Protein AF-A0A7R8ZEN9-F1 (afdb_monomer_lite)

Radius of gyration: 26.83 Å; chains: 1; bounding box: 65×34×80 Å

Organism: Timema douglasi (NCBI:txid61478)

Structure (mmCIF, N/CA/C/O backbone):
data_AF-A0A7R8ZEN9-F1
#
_entry.id   AF-A0A7R8ZEN9-F1
#
loop_
_atom_site.group_PDB
_atom_site.id
_atom_site.type_symbol
_atom_site.label_atom_id
_atom_site.label_alt_id
_atom_site.label_comp_id
_atom_site.label_asym_id
_atom_site.label_entity_id
_atom_site.label_seq_id
_atom_site.pdbx_PDB_ins_code
_atom_site.Cartn_x
_atom_site.Cartn_y
_atom_site.Cartn_z
_atom_site.occupancy
_atom_site.B_iso_or_equiv
_atom_site.auth_seq_id
_atom_site.auth_comp_id
_atom_site.auth_asym_id
_atom_site.auth_atom_id
_atom_site.pdbx_PDB_model_num
ATOM 1 N N . MET A 1 1 ? -8.841 7.189 9.726 1.00 50.44 1 MET A N 1
ATOM 2 C CA . MET A 1 1 ? -8.579 5.752 9.489 1.00 50.44 1 MET A CA 1
ATOM 3 C C . MET A 1 1 ? -9.924 5.051 9.417 1.00 50.44 1 MET A C 1
ATOM 5 O O . MET A 1 1 ? -10.775 5.335 10.247 1.00 50.44 1 MET A O 1
ATOM 9 N N . SER A 1 2 ? -10.159 4.289 8.348 1.00 75.94 2 SER A N 1
ATOM 10 C CA . SER A 1 2 ? -11.482 3.810 7.934 1.00 75.94 2 SER A CA 1
ATOM 11 C C . SER A 1 2 ? -12.007 2.721 8.873 1.00 75.94 2 SER A C 1
ATOM 13 O O . SER A 1 2 ? -11.285 1.788 9.217 1.00 75.94 2 SER A O 1
ATOM 15 N N . GLY A 1 3 ? -13.278 2.803 9.272 1.00 86.00 3 GLY A N 1
ATOM 16 C CA . GLY A 1 3 ? -13.919 1.816 10.151 1.00 86.00 3 GLY A CA 1
ATOM 17 C C . GLY A 1 3 ? -13.793 0.354 9.690 1.00 86.00 3 GLY A C 1
ATOM 18 O O . GLY A 1 3 ? -13.729 -0.563 10.512 1.00 86.00 3 GLY A O 1
ATOM 19 N N . ALA A 1 4 ? -13.655 0.140 8.378 1.00 89.50 4 ALA A N 1
ATOM 20 C CA . ALA A 1 4 ? -13.372 -1.164 7.786 1.00 89.50 4 ALA A CA 1
ATOM 21 C C . ALA A 1 4 ? -12.082 -1.795 8.337 1.00 89.50 4 ALA A C 1
ATOM 23 O O . ALA A 1 4 ? -12.088 -2.967 8.702 1.00 89.50 4 ALA A O 1
ATOM 24 N N . ALA A 1 5 ? -10.998 -1.021 8.465 1.00 89.38 5 ALA A N 1
ATOM 25 C CA . ALA A 1 5 ? -9.726 -1.533 8.968 1.00 89.38 5 ALA A CA 1
ATOM 26 C C . ALA A 1 5 ? -9.845 -2.013 10.422 1.00 89.38 5 ALA A C 1
ATOM 28 O O . ALA A 1 5 ? -9.393 -3.108 10.742 1.00 89.38 5 ALA A O 1
ATOM 29 N N . CYS A 1 6 ? -10.512 -1.242 11.287 1.00 91.56 6 CYS A N 1
ATOM 30 C CA . CYS A 1 6 ? -10.749 -1.650 12.674 1.00 91.56 6 CYS A CA 1
ATOM 31 C C . CYS A 1 6 ? -11.556 -2.951 12.746 1.00 91.56 6 CYS A C 1
ATOM 33 O O . CYS A 1 6 ? -11.187 -3.873 13.475 1.00 91.56 6 CYS A O 1
ATOM 35 N N . THR A 1 7 ? -12.625 -3.040 11.954 1.00 94.19 7 THR A N 1
ATOM 36 C CA . THR A 1 7 ? -13.531 -4.195 11.932 1.00 94.19 7 THR A CA 1
ATOM 37 C C . THR A 1 7 ? -12.811 -5.457 11.451 1.00 94.19 7 THR A C 1
ATOM 39 O O . THR A 1 7 ? -12.934 -6.517 12.060 1.00 94.19 7 THR A O 1
ATOM 42 N N . ILE A 1 8 ? -12.000 -5.346 10.395 1.00 92.69 8 ILE A N 1
ATOM 43 C CA . ILE A 1 8 ? -11.215 -6.466 9.862 1.00 92.69 8 ILE A CA 1
ATOM 44 C C . ILE A 1 8 ? -10.138 -6.897 10.860 1.00 92.69 8 ILE A C 1
ATOM 46 O O . ILE A 1 8 ? -10.054 -8.078 11.183 1.00 92.69 8 ILE A O 1
ATOM 50 N N . VAL A 1 9 ? -9.341 -5.957 11.383 1.00 91.69 9 VAL A N 1
ATOM 51 C CA . VAL A 1 9 ? -8.240 -6.274 12.308 1.00 91.69 9 VAL A CA 1
ATOM 52 C C . VAL A 1 9 ? -8.772 -6.918 13.584 1.00 91.69 9 VAL A C 1
ATOM 54 O O . VAL A 1 9 ? -8.293 -7.978 13.966 1.00 91.69 9 VAL A O 1
ATOM 57 N N . SER A 1 10 ? -9.803 -6.344 14.210 1.00 93.75 10 SER A N 1
ATOM 58 C CA . SER A 1 10 ? -10.398 -6.938 15.416 1.00 93.75 10 SER A CA 1
ATOM 59 C C . SER A 1 10 ? -11.085 -8.280 15.135 1.00 93.75 10 SER A C 1
ATOM 61 O O . SER A 1 10 ? -11.012 -9.189 15.960 1.00 93.75 10 SER A O 1
ATOM 63 N N . GLY A 1 11 ? -11.681 -8.456 13.953 1.00 94.56 11 GLY A N 1
ATOM 64 C CA . GLY A 1 11 ? -12.214 -9.740 13.503 1.00 94.56 11 GLY A CA 1
ATOM 65 C C . GLY A 1 11 ? -11.149 -10.824 13.326 1.00 94.56 11 GLY A C 1
ATOM 66 O O . GLY A 1 11 ? -11.370 -11.972 13.716 1.00 94.56 11 GLY A O 1
ATOM 67 N N . ILE A 1 12 ? -9.989 -10.470 12.769 1.00 93.38 12 ILE A N 1
ATOM 68 C CA . ILE A 1 12 ? -8.837 -11.370 12.630 1.00 93.38 12 ILE A CA 1
ATOM 69 C C . ILE A 1 12 ? -8.254 -11.703 14.005 1.00 93.38 12 ILE A C 1
ATOM 71 O O . ILE A 1 12 ? -8.075 -12.883 14.303 1.00 93.38 12 ILE A O 1
ATOM 75 N N . SER A 1 13 ? -8.032 -10.701 14.866 1.00 93.56 13 SER A N 1
ATOM 76 C CA . SER A 1 13 ? -7.556 -10.907 16.241 1.00 93.56 13 SER A CA 1
ATOM 77 C C . SER A 1 13 ? -8.449 -11.881 17.010 1.00 93.56 13 SER A C 1
ATOM 79 O O . SER A 1 13 ? -7.951 -12.785 17.673 1.00 93.56 13 SER A O 1
ATOM 81 N N . GLY A 1 14 ? -9.774 -11.738 16.888 1.00 93.19 14 GLY A N 1
ATOM 82 C CA . GLY A 1 14 ? -10.731 -12.628 17.546 1.00 93.19 14 GLY A CA 1
ATOM 83 C C . GLY A 1 14 ? -10.658 -14.067 17.036 1.00 93.19 14 GLY A C 1
ATOM 84 O O . GLY A 1 14 ? -10.653 -15.002 17.832 1.00 93.19 14 GLY A O 1
ATOM 85 N N . GLN A 1 15 ? -10.549 -14.261 15.721 1.00 93.50 15 GLN A N 1
ATOM 86 C CA . GLN A 1 15 ? -10.413 -15.601 15.143 1.00 93.50 15 GLN A CA 1
ATOM 87 C C . GLN A 1 15 ? -9.088 -16.268 15.526 1.00 93.50 15 GLN A C 1
ATOM 89 O O . GLN A 1 15 ? -9.075 -17.454 15.850 1.00 93.50 15 GLN A O 1
ATOM 94 N N . LEU A 1 16 ? -7.985 -15.516 15.528 1.00 93.50 16 LEU A N 1
ATOM 95 C CA . LEU A 1 16 ? -6.683 -16.021 15.961 1.00 93.50 16 LEU A CA 1
ATOM 96 C C . LEU A 1 16 ? -6.683 -16.399 17.445 1.00 93.50 16 LEU A C 1
ATOM 98 O O . LEU A 1 16 ? -6.159 -17.451 17.794 1.00 93.50 16 LEU A O 1
ATOM 102 N N . ALA A 1 17 ? -7.333 -15.605 18.299 1.00 93.94 17 ALA A N 1
ATOM 103 C CA . ALA A 1 17 ? -7.448 -15.902 19.724 1.00 93.94 17 ALA A CA 1
ATOM 104 C C . ALA A 1 17 ? -8.156 -17.249 19.958 1.00 93.94 17 ALA A C 1
ATOM 106 O O . ALA A 1 17 ? -7.701 -18.065 20.757 1.00 93.94 17 ALA A O 1
ATOM 107 N N . VAL A 1 18 ? -9.214 -17.535 19.188 1.00 93.56 18 VAL A N 1
ATOM 108 C CA . VAL A 1 18 ? -9.895 -18.841 19.214 1.00 93.56 18 VAL A CA 1
ATOM 109 C C . VAL A 1 18 ? -8.985 -19.961 18.703 1.00 93.56 18 VAL A C 1
ATOM 111 O O . VAL A 1 18 ? -8.901 -21.010 19.338 1.00 93.56 18 VAL A O 1
ATOM 114 N N . LEU A 1 19 ? -8.290 -19.758 17.578 1.00 94.31 19 LEU A N 1
ATOM 115 C CA . LEU A 1 19 ? -7.407 -20.775 16.990 1.00 94.31 19 LEU A CA 1
ATOM 116 C C . LEU A 1 19 ? -6.223 -21.135 17.892 1.00 94.31 19 LEU A C 1
ATOM 118 O O . LEU A 1 19 ? -5.827 -22.297 17.945 1.00 94.31 19 LEU A O 1
ATOM 122 N N . HIS A 1 20 ? -5.659 -20.154 18.591 1.00 93.44 20 HIS A N 1
ATOM 123 C CA . HIS A 1 20 ? -4.519 -20.345 19.483 1.00 93.44 20 HIS A CA 1
ATOM 124 C C . HIS A 1 20 ? -4.919 -20.666 20.926 1.00 93.44 20 HIS A C 1
ATOM 126 O O . HIS A 1 20 ? -4.038 -20.909 21.747 1.00 93.44 20 HIS A O 1
ATOM 132 N N . ASN A 1 21 ? -6.222 -20.709 21.230 1.00 95.31 21 ASN A N 1
ATOM 133 C CA . ASN A 1 21 ? -6.740 -20.872 22.587 1.00 95.31 21 ASN A CA 1
ATOM 134 C C . ASN A 1 21 ? -6.119 -19.852 23.563 1.00 95.31 21 ASN A C 1
ATOM 136 O O . ASN A 1 21 ? -5.626 -20.196 24.638 1.00 95.31 21 ASN A O 1
ATOM 140 N N . GLU A 1 22 ? -6.113 -18.588 23.149 1.00 94.50 22 GLU A N 1
ATOM 141 C CA . GLU A 1 22 ? -5.484 -17.479 23.857 1.00 94.50 22 GLU A CA 1
ATOM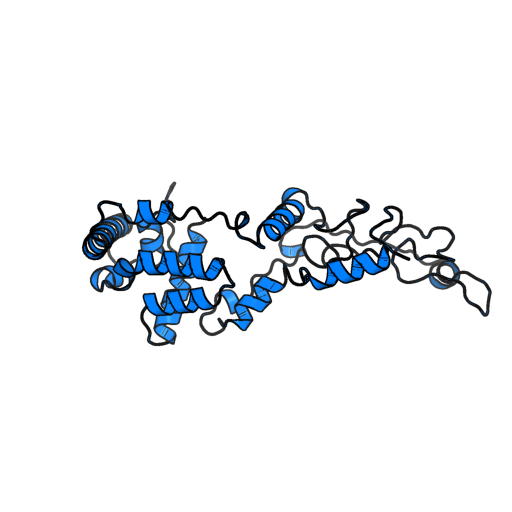 142 C C . GLU A 1 22 ? -6.481 -16.319 24.033 1.00 94.50 22 GLU A C 1
ATOM 144 O O . GLU A 1 22 ? -7.558 -16.290 23.435 1.00 94.50 22 GLU A O 1
ATOM 149 N N . THR A 1 23 ? -6.167 -15.357 24.903 1.00 94.56 23 THR A N 1
ATOM 150 C CA . THR A 1 23 ? -7.020 -14.184 25.106 1.00 94.56 23 THR A CA 1
ATOM 151 C C . THR A 1 23 ? -6.914 -13.224 23.923 1.00 94.56 23 THR A C 1
ATOM 153 O O . THR A 1 23 ? -5.857 -13.078 23.305 1.00 94.56 23 THR A O 1
ATOM 156 N N . PHE A 1 24 ? -8.001 -12.496 23.649 1.00 94.44 24 PHE A N 1
ATOM 157 C CA . PHE A 1 24 ? -8.031 -11.466 22.606 1.00 94.44 24 PHE A CA 1
ATOM 158 C C . PHE A 1 24 ? -6.903 -10.432 22.775 1.00 94.44 24 PHE A C 1
ATOM 160 O O . PHE A 1 24 ? -6.285 -10.005 21.799 1.00 94.44 24 PHE A O 1
ATOM 167 N N . PHE A 1 25 ? -6.612 -10.049 24.022 1.00 95.31 25 PHE A N 1
ATOM 168 C CA . PHE A 1 25 ? -5.543 -9.112 24.358 1.00 95.31 25 PHE A CA 1
ATOM 169 C C . PHE A 1 25 ? -4.154 -9.646 23.982 1.00 95.31 25 PHE A C 1
ATOM 171 O O . PHE A 1 25 ? -3.413 -8.974 23.260 1.00 95.31 25 PHE A O 1
ATOM 178 N N . ASN A 1 26 ? -3.811 -10.860 24.424 1.00 95.56 26 ASN A N 1
ATOM 179 C CA . ASN A 1 26 ? -2.503 -11.455 24.144 1.00 95.56 26 ASN A CA 1
ATOM 180 C C . ASN A 1 26 ? -2.301 -11.696 22.648 1.00 95.56 26 ASN A C 1
ATOM 182 O O . ASN A 1 26 ? -1.219 -11.423 22.124 1.00 95.56 26 ASN A O 1
ATOM 186 N N . GLU A 1 27 ? -3.341 -12.150 21.947 1.00 94.62 27 GLU A N 1
ATOM 187 C CA . GLU A 1 27 ? -3.260 -12.352 20.503 1.00 94.62 27 GLU A CA 1
ATOM 188 C C . GLU A 1 27 ? -3.118 -11.019 19.751 1.00 94.62 27 GLU A C 1
ATOM 190 O O . GLU A 1 27 ? -2.331 -10.911 18.813 1.00 94.62 27 GLU A O 1
ATOM 195 N N . SER A 1 28 ? -3.782 -9.956 20.212 1.00 94.69 28 SER A N 1
ATOM 196 C CA . SER A 1 28 ? -3.591 -8.613 19.649 1.00 94.69 28 SER A CA 1
ATOM 197 C C . SER A 1 28 ? -2.148 -8.116 19.824 1.00 94.69 28 SER A C 1
ATOM 199 O O . SER A 1 28 ? -1.573 -7.559 18.889 1.00 94.69 28 SER A O 1
ATOM 201 N N . LEU A 1 29 ? -1.512 -8.380 20.973 1.00 94.94 29 LEU A N 1
ATOM 202 C CA . LEU A 1 29 ? -0.080 -8.104 21.165 1.00 94.94 29 LEU A CA 1
ATOM 203 C C . LEU A 1 29 ? 0.802 -8.978 20.265 1.00 94.94 29 LEU A C 1
ATOM 205 O O . LEU A 1 29 ? 1.833 -8.523 19.769 1.00 94.94 29 LEU A O 1
ATOM 209 N N . ARG A 1 30 ? 0.423 -10.238 20.032 1.00 91.81 30 ARG A N 1
ATOM 210 C CA . ARG A 1 30 ? 1.144 -11.129 19.116 1.00 91.81 30 ARG A CA 1
ATOM 211 C C . ARG A 1 30 ? 1.112 -10.599 17.683 1.00 91.81 30 ARG A C 1
ATOM 213 O O . ARG A 1 30 ? 2.160 -10.587 17.038 1.00 91.81 30 ARG A O 1
ATOM 220 N N . LEU A 1 31 ? -0.029 -10.085 17.227 1.00 90.00 31 LEU A N 1
ATOM 221 C CA . LEU A 1 31 ? -0.148 -9.398 15.940 1.00 90.00 31 LEU A CA 1
ATOM 222 C C . LEU A 1 31 ? 0.733 -8.144 15.874 1.00 90.00 31 LEU A C 1
ATOM 224 O O . LEU A 1 31 ? 1.438 -7.952 14.884 1.00 90.00 31 LEU A O 1
ATOM 228 N N . CYS A 1 32 ? 0.791 -7.335 16.938 1.00 90.69 32 CYS A N 1
ATOM 229 C CA . CYS A 1 32 ? 1.693 -6.179 16.985 1.00 90.69 32 CYS A CA 1
ATOM 230 C C . CYS A 1 32 ? 3.168 -6.569 16.799 1.00 90.69 32 CYS A C 1
ATOM 232 O O . CYS A 1 32 ? 3.923 -5.844 16.150 1.00 90.69 32 CYS A O 1
ATOM 234 N N . ARG A 1 33 ? 3.588 -7.741 17.298 1.00 90.00 33 ARG A N 1
ATOM 235 C CA . ARG A 1 33 ? 4.966 -8.245 17.134 1.00 90.00 33 ARG A CA 1
ATOM 236 C C . ARG A 1 33 ? 5.325 -8.601 15.693 1.00 90.00 33 ARG A C 1
ATOM 238 O O . ARG A 1 33 ? 6.512 -8.715 15.398 1.00 90.00 33 ARG A O 1
ATOM 245 N N . MET A 1 34 ? 4.336 -8.775 14.817 1.00 85.06 34 MET A N 1
ATOM 246 C CA . MET A 1 34 ? 4.559 -9.002 13.388 1.00 85.06 34 MET A CA 1
ATOM 247 C C . MET A 1 34 ? 4.903 -7.709 12.637 1.00 85.06 34 MET A C 1
ATOM 249 O O . MET A 1 34 ? 5.391 -7.775 11.512 1.00 85.06 34 MET A O 1
ATOM 253 N N . LEU A 1 35 ? 4.674 -6.541 13.249 1.00 81.75 35 LEU A N 1
ATOM 254 C CA . LEU A 1 35 ? 5.006 -5.245 12.667 1.00 81.75 35 LEU A CA 1
ATOM 255 C C . LEU A 1 35 ? 6.474 -4.863 12.948 1.00 81.75 35 LEU A C 1
ATOM 257 O O . LEU A 1 35 ? 7.018 -5.191 14.006 1.00 81.75 35 LEU A O 1
ATOM 261 N N . PRO A 1 36 ? 7.137 -4.136 12.034 1.00 77.75 36 PRO A N 1
ATOM 262 C CA . PRO A 1 36 ? 8.513 -3.690 12.231 1.00 77.75 36 PRO A CA 1
ATOM 263 C C . PRO A 1 36 ? 8.624 -2.404 13.074 1.00 77.75 36 PRO A C 1
ATOM 265 O O . PRO A 1 36 ? 7.798 -1.493 12.982 1.00 77.75 36 PRO A O 1
ATOM 268 N N . GLY A 1 37 ? 9.711 -2.299 13.848 1.00 79.00 37 GLY A N 1
ATOM 269 C CA . GLY A 1 37 ? 10.210 -1.047 14.435 1.00 79.00 37 GLY A CA 1
ATOM 270 C C . GLY A 1 37 ? 9.169 -0.217 15.198 1.00 79.00 37 GLY A C 1
ATOM 271 O O . GLY A 1 37 ? 8.533 -0.693 16.138 1.00 79.00 37 GLY A O 1
ATOM 272 N N . ALA A 1 38 ? 9.009 1.047 14.796 1.00 77.31 38 ALA A N 1
ATOM 273 C CA . ALA A 1 38 ? 8.103 1.998 15.442 1.00 77.31 38 ALA A CA 1
ATOM 274 C C . ALA A 1 38 ? 6.612 1.636 15.286 1.00 77.31 38 ALA A C 1
ATOM 276 O O . ALA A 1 38 ? 5.817 1.981 16.162 1.00 77.31 38 ALA A O 1
ATOM 277 N N . LEU A 1 39 ? 6.230 0.899 14.230 1.00 80.88 39 LEU A N 1
ATOM 278 C CA . LEU A 1 39 ? 4.848 0.431 14.049 1.00 80.88 39 LEU A CA 1
ATOM 279 C C . LEU A 1 39 ? 4.435 -0.518 15.172 1.00 80.88 39 LEU A C 1
ATOM 281 O O . LEU A 1 39 ? 3.335 -0.402 15.708 1.00 80.88 39 LEU A O 1
ATOM 285 N N . ARG A 1 40 ? 5.338 -1.425 15.559 1.00 86.69 40 ARG A N 1
ATOM 286 C CA . ARG A 1 40 ? 5.111 -2.340 16.677 1.00 86.69 40 ARG A CA 1
ATOM 287 C C . ARG A 1 40 ? 4.913 -1.588 17.984 1.00 86.69 40 ARG A C 1
ATOM 289 O O . ARG A 1 40 ? 3.930 -1.840 18.662 1.00 86.69 40 ARG A O 1
ATOM 296 N N . ALA A 1 41 ? 5.802 -0.650 18.317 1.00 86.06 41 ALA A N 1
ATOM 297 C CA . ALA A 1 41 ? 5.708 0.110 19.567 1.00 86.06 41 ALA A CA 1
ATOM 298 C C . ALA A 1 41 ? 4.398 0.914 19.662 1.00 86.06 41 ALA A C 1
ATOM 300 O O . ALA A 1 41 ? 3.775 0.995 20.724 1.00 86.06 41 ALA A O 1
ATOM 301 N N . TYR A 1 42 ? 3.958 1.477 18.537 1.00 85.50 42 TYR A N 1
ATOM 302 C CA . TYR A 1 42 ? 2.683 2.175 18.456 1.00 85.50 42 TYR A CA 1
ATOM 303 C C . TYR A 1 42 ? 1.487 1.219 18.603 1.00 85.50 42 TYR A C 1
ATOM 305 O O . TYR A 1 42 ? 0.582 1.487 19.394 1.00 85.50 42 TYR A O 1
ATOM 313 N N . CYS A 1 43 ? 1.512 0.079 17.908 1.00 90.44 43 CYS A N 1
ATOM 314 C CA . CYS A 1 43 ? 0.501 -0.972 18.036 1.00 90.44 43 CYS A CA 1
ATOM 315 C C . CYS A 1 43 ? 0.400 -1.482 19.480 1.00 90.44 43 CYS A C 1
ATOM 317 O O . CYS A 1 43 ? -0.692 -1.501 20.047 1.00 90.44 43 CYS A O 1
ATOM 319 N N . ASP A 1 44 ? 1.540 -1.799 20.101 1.00 92.88 44 ASP A N 1
ATOM 320 C CA . ASP A 1 44 ? 1.628 -2.244 21.492 1.00 92.88 44 ASP A CA 1
ATOM 321 C C . ASP A 1 44 ? 0.994 -1.199 22.429 1.00 92.88 44 ASP A C 1
ATOM 323 O O . ASP A 1 44 ? 0.209 -1.555 23.304 1.00 92.88 44 ASP A O 1
ATOM 327 N N . SER A 1 45 ? 1.254 0.095 22.206 1.00 90.75 45 SER A N 1
ATOM 328 C CA . SER A 1 45 ? 0.687 1.191 23.012 1.00 90.75 45 SER A CA 1
ATOM 329 C C . SER A 1 45 ? -0.841 1.291 22.905 1.00 90.75 45 SER A C 1
ATOM 331 O O . SER A 1 45 ? -1.522 1.518 23.911 1.00 90.75 45 SER A O 1
ATOM 333 N N . ILE A 1 46 ? -1.400 1.103 21.703 1.00 90.88 46 ILE A N 1
ATOM 334 C CA . ILE A 1 46 ? -2.856 1.061 21.504 1.00 90.88 46 ILE A CA 1
ATOM 335 C C . ILE A 1 46 ? -3.449 -0.151 22.217 1.00 90.88 46 ILE A C 1
ATOM 337 O O . ILE A 1 46 ? -4.398 -0.004 22.987 1.00 90.88 46 ILE A O 1
ATOM 341 N N . VAL A 1 47 ? -2.894 -1.342 21.979 1.00 94.06 47 VAL A N 1
ATOM 342 C CA . VAL A 1 47 ? -3.422 -2.587 22.550 1.00 94.06 47 VAL A CA 1
ATOM 343 C C . VAL A 1 47 ? -3.360 -2.548 24.076 1.00 94.06 47 VAL A C 1
ATOM 345 O O . VAL A 1 47 ? -4.340 -2.904 24.723 1.00 94.06 47 VAL A O 1
ATOM 348 N N . GLN A 1 48 ? -2.278 -2.025 24.661 1.00 92.38 48 GLN A N 1
ATOM 349 C CA . GLN A 1 48 ? -2.164 -1.808 26.108 1.00 92.38 48 GLN A CA 1
ATOM 350 C C . GLN A 1 48 ? -3.201 -0.811 26.639 1.00 92.38 48 GLN A C 1
ATOM 352 O O . GLN A 1 48 ? -3.791 -1.037 27.690 1.00 92.38 48 GLN A O 1
ATOM 357 N N . THR A 1 49 ? -3.497 0.263 25.903 1.00 90.50 49 THR A N 1
ATOM 358 C CA . THR A 1 49 ? -4.559 1.209 26.297 1.00 90.50 49 THR A CA 1
ATOM 359 C C . THR A 1 49 ? -5.935 0.541 26.322 1.00 90.50 49 THR A C 1
ATOM 361 O O . THR A 1 49 ? -6.773 0.868 27.162 1.00 90.50 49 THR A O 1
ATOM 364 N N . LEU A 1 50 ? -6.162 -0.412 25.417 1.00 92.00 50 LEU A N 1
ATOM 365 C CA . LEU A 1 50 ? -7.400 -1.180 25.299 1.00 92.00 50 LEU A CA 1
ATOM 366 C C . LEU A 1 50 ? -7.452 -2.410 26.218 1.00 92.00 50 LEU A C 1
ATOM 368 O O . LEU A 1 50 ? -8.498 -3.053 26.299 1.00 92.00 50 LEU A O 1
ATOM 372 N N . GLU A 1 51 ? -6.378 -2.728 26.947 1.00 92.94 51 GLU A N 1
ATOM 373 C CA . GLU A 1 51 ? -6.323 -3.874 27.863 1.00 92.94 51 GLU A CA 1
ATOM 374 C C . GLU A 1 51 ? -7.524 -3.946 28.824 1.00 92.94 51 GLU A C 1
ATOM 376 O O . GLU A 1 51 ? -8.114 -5.025 28.928 1.00 92.94 51 GLU A O 1
ATOM 381 N N . PRO A 1 52 ? -7.959 -2.853 29.496 1.00 91.62 52 PRO A N 1
ATOM 382 C CA . PRO A 1 52 ? -9.103 -2.912 30.408 1.00 91.62 52 PRO A CA 1
ATOM 383 C C . PRO A 1 52 ? -10.398 -3.354 29.720 1.00 91.62 52 PRO A C 1
ATOM 385 O O . PRO A 1 52 ? -11.257 -3.928 30.368 1.00 91.62 52 PRO A O 1
ATOM 388 N N . ILE A 1 53 ? -10.533 -3.103 28.417 1.00 91.56 53 ILE A N 1
ATOM 389 C CA . ILE A 1 53 ? -11.703 -3.483 27.619 1.00 91.56 53 ILE A CA 1
ATOM 390 C C . ILE A 1 53 ? -11.590 -4.951 27.197 1.00 91.56 53 ILE A C 1
ATOM 392 O O . ILE A 1 53 ? -12.542 -5.709 27.338 1.00 91.56 53 ILE A O 1
ATOM 396 N N . PHE A 1 54 ? -10.422 -5.368 26.700 1.00 93.00 54 PHE A N 1
ATOM 397 C CA . PHE A 1 54 ? -10.204 -6.727 26.185 1.00 93.00 54 PHE A CA 1
ATOM 398 C C . PHE A 1 54 ? -10.118 -7.807 27.267 1.00 93.00 54 PHE A C 1
ATOM 400 O O . PHE A 1 54 ? -10.226 -8.992 26.956 1.00 93.00 54 PHE A O 1
ATOM 407 N N . THR A 1 55 ? -9.898 -7.414 28.520 1.00 92.38 55 THR A N 1
ATOM 408 C CA . THR A 1 55 ? -9.815 -8.333 29.667 1.00 92.38 55 THR A CA 1
ATOM 409 C C . THR A 1 55 ? -11.087 -8.360 30.517 1.00 92.38 55 THR A C 1
ATOM 411 O O . THR A 1 55 ? -11.199 -9.198 31.410 1.00 92.38 55 THR A O 1
ATOM 414 N N . ASP A 1 56 ? -12.064 -7.496 30.230 1.00 91.38 56 ASP A N 1
ATOM 415 C CA . ASP A 1 56 ? -13.336 -7.440 30.950 1.00 91.38 56 ASP A CA 1
ATOM 416 C C . ASP A 1 56 ? -14.320 -8.492 30.417 1.00 91.38 56 ASP A C 1
ATOM 418 O O . ASP A 1 56 ? -14.735 -8.476 29.256 1.00 91.38 56 ASP A O 1
ATOM 422 N N . SER A 1 57 ? -14.715 -9.427 31.281 1.00 87.31 57 SER A N 1
ATOM 423 C CA . SER A 1 57 ? -15.578 -10.545 30.897 1.00 87.31 57 SER A CA 1
ATOM 424 C C . SER A 1 57 ? -16.993 -10.132 30.491 1.00 87.31 57 SER A C 1
ATOM 426 O O . SER A 1 57 ? -17.619 -10.850 29.715 1.00 87.31 57 SER A O 1
ATOM 428 N N . GLU A 1 58 ? -17.526 -9.021 31.006 1.00 86.25 58 GLU A N 1
ATOM 429 C CA . GLU A 1 58 ? -18.873 -8.554 30.658 1.00 86.25 58 GLU A CA 1
ATOM 430 C C . GLU A 1 58 ? -18.881 -7.871 29.290 1.00 86.25 58 GLU A C 1
ATOM 432 O O . GLU A 1 58 ? -19.756 -8.144 28.464 1.00 86.25 58 GLU A O 1
ATOM 437 N N . LEU A 1 59 ? -17.862 -7.058 29.003 1.00 88.38 59 LEU A N 1
ATOM 438 C CA . LEU A 1 59 ? -17.664 -6.460 27.683 1.00 88.38 59 LEU A CA 1
ATOM 439 C C . LEU A 1 59 ? -17.498 -7.537 26.608 1.00 88.38 59 LEU A C 1
ATOM 441 O O . LEU A 1 59 ? -18.132 -7.459 25.553 1.00 88.38 59 LEU A O 1
ATOM 445 N N . MET A 1 60 ? -16.740 -8.597 26.897 1.00 88.31 60 MET A N 1
ATOM 446 C CA . MET A 1 60 ? -16.519 -9.682 25.940 1.00 88.31 60 MET A CA 1
ATOM 447 C C . MET A 1 60 ? -17.786 -10.485 25.586 1.00 88.31 60 MET A C 1
ATOM 449 O O . MET A 1 60 ? -17.824 -11.085 24.515 1.00 88.31 60 MET A O 1
ATOM 453 N N . LYS A 1 61 ? -18.858 -10.455 26.397 1.00 85.12 61 LYS A N 1
ATOM 454 C CA . LYS A 1 61 ? -20.140 -11.121 26.061 1.00 85.12 61 LYS A CA 1
ATOM 455 C C . LYS A 1 61 ? -20.911 -10.430 24.938 1.00 85.12 61 LYS A C 1
ATOM 457 O O . LYS A 1 61 ? -21.674 -11.078 24.227 1.00 85.12 61 LYS A O 1
ATOM 462 N N . THR A 1 62 ? -20.756 -9.115 24.813 1.00 85.44 62 THR A N 1
ATOM 463 C CA . THR A 1 62 ? -21.439 -8.294 23.795 1.00 85.44 62 THR A CA 1
ATOM 464 C C . THR A 1 62 ? -20.492 -7.831 22.691 1.00 85.44 62 THR A C 1
ATOM 466 O O . THR A 1 62 ? -20.914 -7.177 21.734 1.00 85.44 62 THR A O 1
ATOM 469 N N . PHE A 1 63 ? -19.215 -8.197 22.806 1.00 90.75 63 PHE A N 1
ATOM 470 C CA . PHE A 1 63 ? -18.179 -7.843 21.860 1.00 90.75 63 PHE A CA 1
ATOM 471 C C . PHE A 1 63 ? -18.465 -8.440 20.482 1.00 90.75 63 PHE A C 1
ATOM 473 O O . PHE A 1 63 ? -18.519 -9.653 20.285 1.00 90.75 63 PHE A O 1
ATOM 480 N N . THR A 1 64 ? -18.564 -7.553 19.503 1.00 94.12 64 THR A N 1
ATOM 481 C CA . THR A 1 64 ? -18.349 -7.870 18.093 1.00 94.12 64 THR A CA 1
ATOM 482 C C . THR A 1 64 ? -17.383 -6.827 17.541 1.00 94.12 64 THR A C 1
ATOM 484 O O . THR A 1 64 ? -17.406 -5.689 18.026 1.00 94.12 64 THR A O 1
ATOM 487 N N . PRO A 1 65 ? -16.559 -7.165 16.536 1.00 95.12 65 PRO A N 1
ATOM 488 C CA . PRO A 1 65 ? -15.700 -6.196 15.857 1.00 95.12 65 PRO A CA 1
ATOM 489 C C . PRO A 1 65 ? -16.434 -4.905 15.472 1.00 95.12 65 PRO A C 1
ATOM 491 O O . PRO A 1 65 ? -15.937 -3.812 15.727 1.00 95.12 65 PRO A O 1
ATOM 494 N N . ASP A 1 66 ? -17.664 -5.022 14.962 1.00 95.06 66 ASP A N 1
ATOM 495 C CA . ASP A 1 66 ? -18.474 -3.868 14.570 1.00 95.06 66 ASP A CA 1
ATOM 496 C C . ASP A 1 66 ? -18.824 -2.977 15.773 1.00 95.06 66 ASP A C 1
ATOM 498 O O . ASP A 1 66 ? -18.547 -1.776 15.759 1.00 95.06 66 ASP A O 1
ATOM 502 N N . ILE A 1 67 ? -19.402 -3.556 16.838 1.00 94.50 67 ILE A N 1
ATOM 503 C CA . ILE A 1 67 ? -19.789 -2.811 18.050 1.00 94.50 67 ILE A CA 1
ATOM 504 C C . ILE A 1 67 ? -18.575 -2.152 18.681 1.00 94.50 67 ILE A C 1
ATOM 506 O O . ILE A 1 67 ? -18.637 -0.970 19.012 1.00 94.50 67 ILE A O 1
ATOM 510 N N . PHE A 1 68 ? -17.482 -2.900 18.818 1.00 94.06 68 PHE A N 1
ATOM 511 C CA . PHE A 1 68 ? -16.238 -2.397 19.374 1.00 94.06 68 PHE A CA 1
ATOM 512 C C . PHE A 1 68 ? -15.769 -1.161 18.605 1.00 94.06 68 PHE A C 1
ATOM 514 O O . PHE A 1 68 ? -15.601 -0.102 19.205 1.00 94.06 68 PHE A O 1
ATOM 521 N N . CYS A 1 69 ? -15.653 -1.256 17.279 1.00 93.88 69 CYS A N 1
ATOM 522 C CA . CYS A 1 69 ? -15.138 -0.173 16.449 1.00 93.88 69 CYS A CA 1
ATOM 523 C C . CYS A 1 69 ? -16.033 1.077 16.433 1.00 93.88 69 CYS A C 1
ATOM 525 O O . CYS A 1 69 ? -15.507 2.192 16.373 1.00 93.88 69 CYS A O 1
ATOM 527 N N . TYR A 1 70 ? -17.360 0.929 16.529 1.00 92.94 70 TYR A N 1
ATOM 528 C CA . TYR A 1 70 ? -18.265 2.068 16.746 1.00 92.94 70 TYR A CA 1
ATOM 529 C C . TYR A 1 70 ? -18.142 2.649 18.157 1.00 92.94 70 TYR A C 1
ATOM 531 O O . TYR A 1 70 ? -18.118 3.869 18.321 1.00 92.94 70 TYR A O 1
ATOM 539 N N . ALA A 1 71 ? -18.059 1.797 19.179 1.00 92.00 71 ALA A N 1
ATOM 540 C CA . ALA A 1 71 ? -18.018 2.228 20.570 1.00 92.00 71 ALA A CA 1
ATOM 541 C C . ALA A 1 71 ? -16.743 3.014 20.896 1.00 92.00 71 ALA A C 1
ATOM 543 O O . ALA A 1 71 ? -16.830 4.007 21.620 1.00 92.00 71 ALA A O 1
ATOM 544 N N . ILE A 1 72 ? -15.602 2.622 20.311 1.00 89.44 72 ILE A N 1
ATOM 545 C CA . ILE A 1 72 ? -14.328 3.337 20.472 1.00 89.44 72 ILE A CA 1
ATOM 546 C C . ILE A 1 72 ? -14.170 4.561 19.549 1.00 89.44 72 ILE A C 1
ATOM 548 O O . ILE A 1 72 ? -13.121 5.202 19.522 1.00 89.44 72 ILE A O 1
ATOM 552 N N . GLY A 1 73 ? -15.197 4.877 18.751 1.00 88.25 73 GLY A N 1
ATOM 553 C CA . GLY A 1 73 ? -15.229 6.061 17.890 1.00 88.25 73 GLY A CA 1
ATOM 554 C C . GLY A 1 73 ? -14.393 5.978 16.608 1.00 88.25 73 GLY A C 1
ATOM 555 O O . GLY A 1 73 ? -14.178 7.010 15.976 1.00 88.25 73 GLY A O 1
ATOM 556 N N . ILE A 1 74 ? -13.932 4.789 16.198 1.00 89.12 74 ILE A N 1
ATOM 557 C CA . ILE A 1 74 ? -13.232 4.614 14.911 1.00 89.12 74 ILE A CA 1
ATOM 558 C C . ILE A 1 74 ? -14.234 4.516 13.753 1.00 89.12 74 ILE A C 1
ATOM 560 O O . ILE A 1 74 ? -14.023 5.110 12.694 1.00 89.12 74 ILE A O 1
ATOM 564 N N . CYS A 1 75 ? -15.331 3.781 13.945 1.00 90.75 75 CYS A N 1
ATOM 565 C CA . CYS A 1 75 ? -16.456 3.759 13.016 1.00 90.75 75 CYS A CA 1
ATOM 566 C C . CYS A 1 75 ? -17.461 4.862 13.371 1.00 90.75 75 CYS A C 1
ATOM 568 O O . CYS A 1 75 ? -17.796 5.063 14.537 1.00 90.75 75 CYS A O 1
ATOM 570 N N . TYR A 1 76 ? -18.009 5.520 12.352 1.00 88.81 76 TYR A N 1
ATOM 571 C CA . TYR A 1 76 ? -19.085 6.502 12.480 1.00 88.81 76 TYR A CA 1
ATOM 572 C C . TYR A 1 76 ? -20.223 6.155 11.522 1.00 88.81 76 TYR A C 1
ATOM 574 O O . TYR A 1 76 ? -20.005 5.649 10.422 1.00 88.81 76 TYR A O 1
ATOM 582 N N . ALA A 1 77 ? -21.457 6.352 11.982 1.00 87.25 77 ALA A N 1
ATOM 583 C CA . ALA A 1 77 ? -22.655 6.098 11.196 1.00 87.25 77 ALA A CA 1
ATOM 584 C C . ALA A 1 77 ? -23.203 7.441 10.715 1.00 87.25 77 ALA A C 1
ATOM 586 O O . ALA A 1 77 ? -23.718 8.214 11.516 1.00 87.25 77 ALA A O 1
ATOM 587 N N . GLU A 1 78 ? -23.078 7.721 9.418 1.00 78.44 78 GLU A N 1
ATOM 588 C CA . GLU A 1 78 ? -23.654 8.936 8.830 1.00 78.44 78 GLU A CA 1
ATOM 589 C C . GLU A 1 78 ? -25.154 8.773 8.565 1.00 78.44 78 GLU A C 1
ATOM 591 O O . GLU A 1 78 ? -25.956 9.618 8.950 1.00 78.44 78 GLU A O 1
ATOM 596 N N . LYS A 1 79 ? -25.539 7.667 7.916 1.00 83.50 79 LYS A N 1
ATOM 597 C CA . LYS A 1 79 ? -26.938 7.365 7.557 1.00 83.50 79 LYS A CA 1
ATOM 598 C C . LYS A 1 79 ? -27.462 6.111 8.245 1.00 83.50 79 LYS A C 1
ATOM 600 O O . LYS A 1 79 ? -28.599 6.075 8.700 1.00 83.50 79 LYS A O 1
ATOM 605 N N . SER A 1 8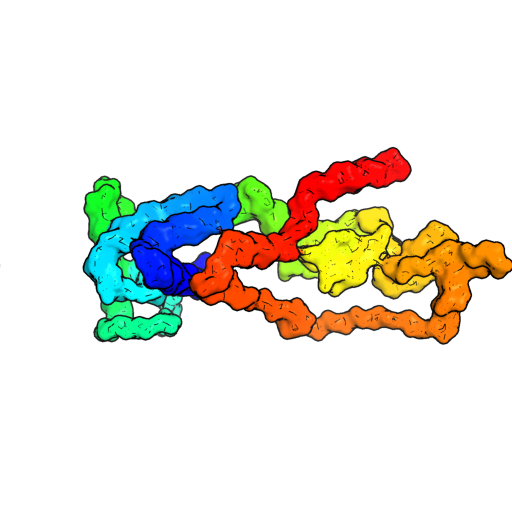0 ? -26.633 5.076 8.316 1.00 89.62 80 SER A N 1
ATOM 606 C CA . SER A 1 80 ? -26.975 3.787 8.910 1.00 89.62 80 SER A CA 1
ATOM 607 C C . SER A 1 80 ? -25.732 3.108 9.468 1.00 89.62 80 SER A C 1
ATOM 609 O O . SER A 1 80 ? -24.612 3.391 9.042 1.00 89.62 80 SER A O 1
ATOM 611 N N . PHE A 1 81 ? -25.937 2.182 10.401 1.00 90.38 81 PHE A N 1
ATOM 612 C CA . PHE A 1 81 ? -24.876 1.306 10.885 1.00 90.38 81 PHE A CA 1
ATOM 613 C C . PHE A 1 81 ? -24.543 0.228 9.852 1.00 90.38 81 PHE A C 1
ATOM 615 O O . PHE A 1 81 ? -25.446 -0.412 9.309 1.00 90.38 81 PHE A O 1
ATOM 622 N N . CYS A 1 82 ? -23.249 0.004 9.637 1.00 90.75 82 CYS A N 1
ATOM 623 C CA . CYS A 1 82 ? -22.718 -1.134 8.896 1.00 90.75 82 CYS A CA 1
ATOM 624 C C . CYS A 1 82 ? -22.263 -2.201 9.895 1.00 90.75 82 CYS A C 1
ATOM 626 O O . CYS A 1 82 ? -21.758 -1.870 10.960 1.00 90.75 82 CYS A O 1
ATOM 628 N N . TYR A 1 83 ? -22.445 -3.473 9.575 1.00 90.25 83 TYR A N 1
ATOM 629 C CA . TYR A 1 83 ? -21.993 -4.571 10.425 1.00 90.25 83 TYR A CA 1
ATOM 630 C C . TYR A 1 83 ? -21.589 -5.734 9.529 1.00 90.25 83 TYR A C 1
ATOM 632 O O . TYR A 1 83 ? -22.329 -6.099 8.613 1.00 90.25 83 TYR A O 1
ATOM 640 N N . LEU A 1 84 ? -20.394 -6.263 9.759 1.00 92.69 84 LEU A N 1
ATOM 641 C CA . LEU A 1 84 ? -19.845 -7.408 9.043 1.00 92.69 84 LEU A CA 1
ATOM 642 C C . LEU A 1 84 ? -20.112 -8.717 9.796 1.00 92.69 84 LEU A C 1
ATOM 644 O O . LEU A 1 84 ? -20.241 -9.773 9.179 1.00 92.69 84 LEU A O 1
ATOM 648 N N . PHE A 1 85 ? -20.212 -8.653 11.121 1.00 92.38 85 PHE A N 1
ATOM 649 C CA . PHE A 1 85 ? -20.380 -9.802 11.998 1.00 92.38 85 PHE A CA 1
ATOM 650 C C . PHE A 1 85 ? -21.848 -9.988 12.410 1.00 92.38 85 PHE A C 1
ATOM 652 O O . PHE A 1 85 ? -22.649 -9.045 12.357 1.00 92.38 85 PHE A O 1
ATOM 659 N N . PRO A 1 86 ? -22.242 -11.210 12.824 1.00 90.50 86 PRO A N 1
ATOM 660 C CA . PRO A 1 86 ? -23.579 -11.460 13.347 1.00 90.50 86 PRO A CA 1
ATOM 661 C C . PRO A 1 86 ? -23.906 -10.506 14.496 1.00 90.50 86 PRO A C 1
ATOM 663 O O . PRO A 1 86 ? -23.134 -10.365 15.445 1.00 90.50 86 PRO A O 1
ATOM 666 N N . LYS A 1 87 ? -25.068 -9.855 14.418 1.00 87.12 87 LYS A N 1
ATOM 667 C CA . LYS A 1 87 ? -25.492 -8.926 15.464 1.00 87.12 87 LYS A CA 1
ATOM 668 C C . LYS A 1 87 ? -25.793 -9.681 16.755 1.00 87.12 87 LYS A C 1
ATOM 670 O O . LYS A 1 87 ? -26.493 -10.697 16.701 1.00 87.12 87 LYS A O 1
ATOM 675 N N . PRO A 1 88 ? -25.385 -9.145 17.913 1.00 84.88 88 PRO A N 1
ATOM 676 C CA . PRO A 1 88 ? -25.935 -9.616 19.168 1.00 84.88 88 PRO A CA 1
ATOM 677 C C . PRO A 1 88 ? -27.438 -9.300 19.239 1.00 84.88 88 PRO A C 1
ATOM 679 O O . PRO A 1 88 ? -27.924 -8.409 18.529 1.00 84.88 88 PRO A O 1
ATOM 682 N N . PRO A 1 89 ? -28.186 -10.017 20.093 1.00 84.38 89 PRO A N 1
ATOM 683 C CA . PRO A 1 89 ? -29.601 -9.746 20.304 1.00 84.38 89 PRO A CA 1
ATOM 684 C C . PRO A 1 89 ? -29.839 -8.294 20.751 1.00 84.38 89 PRO A C 1
ATOM 686 O O . PRO A 1 89 ? -28.987 -7.657 21.372 1.00 84.38 89 PRO A O 1
ATOM 689 N N . GLY A 1 90 ? -31.027 -7.775 20.442 1.00 86.25 90 GLY A N 1
ATOM 690 C CA . GLY A 1 90 ? -31.439 -6.423 20.819 1.00 86.25 90 GLY A CA 1
ATOM 691 C C . GLY A 1 90 ? -31.131 -5.348 19.772 1.00 86.25 90 GLY A C 1
ATOM 692 O O . GLY A 1 90 ? -30.932 -5.621 18.587 1.00 86.25 90 GLY A O 1
ATOM 693 N N . ASN A 1 91 ? -31.171 -4.088 20.207 1.00 91.69 91 ASN A N 1
ATOM 694 C CA . ASN A 1 91 ? -30.971 -2.935 19.337 1.00 91.69 91 ASN A CA 1
ATOM 695 C C . ASN A 1 91 ? -29.474 -2.604 19.222 1.00 91.69 91 ASN A C 1
ATOM 697 O O . ASN A 1 91 ? -28.817 -2.317 20.218 1.00 91.69 91 ASN A O 1
ATOM 701 N N . PHE A 1 92 ? -28.955 -2.581 17.993 1.00 91.19 92 PHE A N 1
ATOM 702 C CA . PHE A 1 92 ? -27.531 -2.358 17.724 1.00 91.19 92 PHE A CA 1
ATOM 703 C C . PHE A 1 92 ? -27.004 -1.017 18.260 1.00 91.19 92 PHE A C 1
ATOM 705 O O . PHE A 1 92 ? -25.908 -0.967 18.809 1.00 91.19 92 PHE A O 1
ATOM 712 N N . TYR A 1 93 ? -27.792 0.059 18.157 1.00 91.75 93 TYR A N 1
ATOM 713 C CA . TYR A 1 93 ? -27.410 1.367 18.693 1.00 91.75 93 TYR A CA 1
ATOM 714 C C . TYR A 1 93 ? -27.284 1.332 20.218 1.00 91.75 93 TYR A C 1
ATOM 716 O O . TYR A 1 93 ? -26.308 1.846 20.759 1.00 91.75 93 TYR A O 1
ATOM 724 N N . LEU A 1 94 ? -28.237 0.694 20.906 1.00 92.94 94 LEU A N 1
ATOM 725 C CA . LEU A 1 94 ? -28.177 0.543 22.363 1.00 92.94 94 LEU A CA 1
ATOM 726 C C . LEU A 1 94 ? -26.966 -0.294 22.780 1.00 92.94 94 LEU A C 1
ATOM 728 O O . LEU A 1 94 ? -26.227 0.129 23.661 1.00 92.94 94 LEU A O 1
ATOM 732 N N . ASN A 1 95 ? -26.685 -1.387 22.067 1.00 92.25 95 ASN A N 1
ATOM 733 C CA . ASN A 1 95 ? -25.509 -2.219 22.325 1.00 92.25 95 ASN A CA 1
ATOM 734 C C . ASN A 1 95 ? -24.198 -1.420 22.195 1.00 92.25 95 ASN A C 1
ATOM 736 O O . ASN A 1 95 ? -23.306 -1.574 23.024 1.00 92.25 95 ASN A O 1
ATOM 740 N N . ILE A 1 96 ? -24.091 -0.514 21.214 1.00 93.00 96 ILE A N 1
ATOM 741 C CA . ILE A 1 96 ? -22.943 0.402 21.101 1.00 93.00 96 ILE A CA 1
ATOM 742 C C . ILE A 1 96 ? -22.862 1.344 22.308 1.00 93.00 96 ILE A C 1
ATOM 744 O O . ILE A 1 96 ? -21.779 1.533 22.861 1.00 93.00 96 ILE A O 1
ATOM 748 N N . GLN A 1 97 ? -23.978 1.956 22.715 1.00 92.56 97 GLN A N 1
ATOM 749 C CA . GLN A 1 97 ? -23.993 2.899 23.841 1.00 92.56 97 GLN A CA 1
ATOM 750 C C . GLN A 1 97 ? -23.638 2.220 25.166 1.00 92.56 97 GLN A C 1
ATOM 752 O O . GLN A 1 97 ? -22.870 2.770 25.958 1.00 92.56 97 GLN A O 1
ATOM 757 N N . ASP A 1 98 ? -24.164 1.021 25.394 1.00 91.81 98 ASP A N 1
ATOM 758 C CA . ASP A 1 98 ? -23.896 0.250 26.600 1.00 91.81 98 ASP A CA 1
ATOM 759 C C . ASP A 1 98 ? -22.447 -0.239 26.629 1.00 91.81 98 ASP A C 1
ATOM 761 O O . ASP A 1 98 ? -21.772 -0.051 27.644 1.00 91.81 98 ASP A O 1
ATOM 765 N N . PHE A 1 99 ? -21.923 -0.736 25.501 1.00 93.19 99 PHE A N 1
ATOM 766 C CA . PHE A 1 99 ? -20.506 -1.084 25.379 1.00 93.19 99 PHE A CA 1
ATOM 767 C C . PHE A 1 99 ? -19.614 0.132 25.644 1.00 93.19 99 PHE A C 1
ATOM 769 O O . PHE A 1 99 ? -18.677 0.050 26.432 1.00 93.19 99 PHE A O 1
ATOM 776 N N . LYS A 1 100 ? -19.922 1.290 25.046 1.00 91.75 100 LYS A N 1
ATOM 777 C CA . LYS A 1 100 ? -19.167 2.535 25.250 1.00 91.75 100 LYS A CA 1
ATOM 778 C C . LYS A 1 100 ? -19.145 2.952 26.722 1.00 91.75 100 LYS A C 1
ATOM 780 O O . LYS A 1 100 ? -18.092 3.325 27.239 1.00 91.75 100 LYS A O 1
ATOM 785 N N . ARG A 1 101 ? -20.288 2.869 27.412 1.00 89.88 101 ARG A N 1
ATOM 786 C CA . ARG A 1 101 ? -20.392 3.190 28.844 1.00 89.88 101 ARG A CA 1
ATOM 787 C C . ARG A 1 101 ? -19.560 2.227 29.689 1.00 89.88 101 ARG A C 1
ATOM 789 O O . ARG A 1 101 ? -18.800 2.679 30.541 1.00 89.88 101 ARG A O 1
ATOM 796 N N . ALA A 1 102 ? -19.683 0.925 29.448 1.00 90.44 102 ALA A N 1
ATOM 797 C CA . ALA A 1 102 ? -18.935 -0.092 30.180 1.00 90.44 102 ALA A CA 1
ATOM 798 C C . ALA A 1 102 ? -17.420 0.014 29.924 1.00 90.44 102 ALA A C 1
ATOM 800 O O . ALA A 1 102 ? -16.641 -0.006 30.873 1.00 90.44 102 ALA A O 1
ATOM 801 N N . ALA A 1 103 ? -17.002 0.262 28.680 1.00 89.94 103 ALA A N 1
ATOM 802 C CA . ALA A 1 103 ? -15.607 0.498 28.317 1.00 89.94 103 ALA A CA 1
ATOM 803 C C . ALA A 1 103 ? -15.016 1.721 29.037 1.00 89.94 103 ALA A C 1
ATOM 805 O O . ALA A 1 103 ? -13.905 1.651 29.564 1.00 89.94 103 ALA A O 1
ATOM 806 N N . HIS A 1 104 ? -15.770 2.824 29.118 1.00 87.75 104 HIS A N 1
ATOM 807 C CA . HIS A 1 104 ? -15.357 4.004 29.880 1.00 87.75 104 HIS A CA 1
ATOM 808 C C . HIS A 1 104 ? -15.156 3.678 31.368 1.00 87.75 104 HIS A C 1
ATOM 810 O O . HIS A 1 104 ? -14.160 4.087 31.965 1.00 87.75 104 HIS A O 1
ATOM 816 N N . VAL A 1 105 ? -16.080 2.920 31.968 1.00 88.69 105 VAL A N 1
ATOM 817 C CA . VAL A 1 105 ? -15.992 2.511 33.378 1.00 88.69 105 VAL A CA 1
ATOM 818 C C . VAL A 1 105 ? -14.776 1.615 33.619 1.00 88.69 105 VAL A C 1
ATOM 820 O O . VAL A 1 105 ? -13.984 1.923 34.512 1.00 88.69 105 VAL A O 1
ATOM 823 N N . ALA A 1 106 ? -14.589 0.568 32.812 1.00 88.31 106 ALA A N 1
ATOM 824 C CA . ALA A 1 106 ? -13.460 -0.356 32.925 1.00 88.31 106 ALA A CA 1
ATOM 825 C C . ALA A 1 106 ? -12.113 0.377 32.798 1.00 88.31 106 ALA A C 1
ATOM 827 O O . ALA A 1 106 ? -11.200 0.185 33.604 1.00 88.31 106 ALA A O 1
ATOM 828 N N . TYR A 1 107 ? -12.009 1.296 31.833 1.00 85.94 107 TYR A N 1
ATOM 829 C CA . TYR A 1 107 ? -10.811 2.106 31.636 1.00 85.94 107 TYR A CA 1
ATOM 830 C C . TYR A 1 107 ? -10.535 3.049 32.820 1.00 85.94 107 TYR A C 1
ATOM 832 O O . TYR A 1 107 ? -9.409 3.103 33.323 1.00 85.94 107 TYR A O 1
ATOM 840 N N . LYS A 1 108 ? -11.560 3.768 33.301 1.00 86.19 108 LYS A N 1
ATOM 841 C CA . LYS A 1 108 ? -11.448 4.708 34.427 1.00 86.19 108 LYS A CA 1
ATOM 842 C C . LYS A 1 108 ? -11.020 4.015 35.718 1.00 86.19 108 LYS A C 1
ATOM 844 O O . LYS A 1 108 ? -10.161 4.535 36.428 1.00 86.19 108 LYS A O 1
ATOM 849 N N . GLN A 1 109 ? -11.609 2.856 36.017 1.00 83.81 109 GLN A N 1
ATOM 850 C CA . GLN A 1 109 ? -11.293 2.088 37.222 1.00 83.81 109 GLN A CA 1
ATOM 851 C C . GLN A 1 109 ? -9.830 1.641 37.247 1.00 83.81 109 GLN A C 1
ATOM 853 O O . GLN A 1 109 ? -9.186 1.732 38.288 1.00 83.81 109 GLN A O 1
ATOM 858 N N . ARG A 1 110 ? -9.293 1.191 36.106 1.00 80.00 110 ARG A N 1
ATOM 859 C CA . ARG A 1 110 ? -7.933 0.645 36.046 1.00 80.00 110 ARG A CA 1
ATOM 860 C C . ARG A 1 110 ? -6.842 1.717 36.012 1.00 80.00 110 ARG A C 1
ATOM 862 O O . ARG A 1 110 ? -5.770 1.504 36.564 1.00 80.00 110 ARG A O 1
ATOM 869 N N . ASN A 1 111 ? -7.109 2.859 35.378 1.00 78.25 111 ASN A N 1
ATOM 870 C CA . ASN A 1 111 ? -6.090 3.884 35.126 1.00 78.25 111 ASN A CA 1
ATOM 871 C C . ASN A 1 111 ? -6.150 5.089 36.076 1.00 78.25 111 ASN A C 1
ATOM 873 O O . ASN A 1 111 ? -5.361 6.018 35.906 1.00 78.25 111 ASN A O 1
ATOM 877 N N . SER A 1 112 ? -7.080 5.117 37.043 1.00 71.12 112 SER A N 1
ATOM 878 C CA . SER A 1 112 ? -7.290 6.254 37.965 1.00 71.12 112 SER A CA 1
ATOM 879 C C . SER A 1 112 ? -7.358 7.613 37.245 1.00 71.12 112 SER A C 1
ATOM 881 O O . SER A 1 112 ? -6.944 8.643 37.776 1.00 71.12 112 SER A O 1
ATOM 883 N N . SER A 1 113 ? -7.845 7.613 36.000 1.00 67.19 113 SER A N 1
ATOM 884 C CA . SER A 1 113 ? -7.796 8.752 35.084 1.00 67.19 113 SER A CA 1
ATOM 885 C C . SER A 1 113 ? -9.190 9.328 34.865 1.00 67.19 113 SER A C 1
ATOM 887 O O . SER A 1 113 ? -10.169 8.590 34.778 1.00 67.19 113 SER A O 1
ATOM 889 N N . LEU A 1 114 ? -9.284 10.655 34.753 1.00 67.50 114 LEU A N 1
ATOM 890 C CA . LEU A 1 114 ? -10.510 11.347 34.336 1.00 67.50 114 LEU A CA 1
ATOM 891 C C . LEU A 1 114 ? -10.690 11.361 32.807 1.00 67.50 114 LEU A C 1
ATOM 893 O O . LEU A 1 114 ? -11.748 11.768 32.336 1.00 67.50 114 LEU A O 1
ATOM 897 N N . VAL A 1 115 ? -9.670 10.941 32.051 1.00 73.81 115 VAL A N 1
ATOM 898 C CA . VAL A 1 115 ? -9.655 10.991 30.584 1.00 73.81 115 VAL A CA 1
ATOM 899 C C . VAL A 1 115 ? -10.490 9.847 30.013 1.00 73.81 115 VAL A C 1
ATOM 901 O O . VAL A 1 115 ? -10.310 8.687 30.393 1.00 73.81 115 VAL A O 1
ATOM 904 N N . ASP A 1 116 ? -11.393 10.174 29.088 1.00 81.38 116 ASP A N 1
ATOM 905 C CA . ASP A 1 116 ? -12.210 9.189 28.378 1.00 81.38 116 ASP A CA 1
ATOM 906 C C . ASP A 1 116 ? -11.336 8.286 27.495 1.00 81.38 116 ASP A C 1
ATOM 908 O O . ASP A 1 116 ? -10.368 8.739 26.883 1.00 81.38 116 ASP A O 1
ATOM 912 N N . VAL A 1 117 ? -11.681 7.001 27.386 1.00 82.25 117 VAL A N 1
ATOM 913 C CA . VAL A 1 117 ? -10.904 6.064 26.561 1.00 82.25 117 VAL A CA 1
ATOM 914 C C . VAL A 1 117 ? -10.868 6.488 25.091 1.00 82.25 117 VAL A C 1
ATOM 916 O O . VAL A 1 117 ? -9.829 6.347 24.453 1.00 82.25 117 VAL A O 1
ATOM 919 N N . ASN A 1 118 ? -11.940 7.087 24.557 1.00 83.69 118 ASN A N 1
ATOM 920 C CA . ASN A 1 118 ? -11.950 7.576 23.176 1.00 83.69 118 ASN A CA 1
ATOM 921 C C . ASN A 1 118 ? -11.082 8.818 23.029 1.00 83.69 118 ASN A C 1
ATOM 923 O O . ASN A 1 118 ? -10.426 8.976 22.008 1.00 83.69 118 ASN A O 1
ATOM 927 N N . GLU A 1 119 ? -11.035 9.683 24.044 1.00 84.00 119 GLU A N 1
ATOM 928 C CA . GLU A 1 119 ? -10.125 10.829 24.064 1.00 84.00 119 GLU A CA 1
ATOM 929 C C . GLU A 1 119 ? -8.665 10.364 24.106 1.00 84.00 119 GLU A C 1
ATOM 931 O O . GLU A 1 119 ? -7.831 10.852 23.341 1.00 84.00 119 GLU A O 1
ATOM 936 N N . LYS A 1 120 ? -8.354 9.346 24.920 1.00 83.62 120 LYS A N 1
ATOM 937 C CA . LYS A 1 120 ? -7.025 8.730 24.927 1.00 83.62 120 LYS A CA 1
ATOM 938 C C . LYS A 1 120 ? -6.702 8.084 23.579 1.00 83.62 120 LYS A C 1
ATOM 940 O O . LYS A 1 120 ? -5.597 8.273 23.076 1.00 83.62 120 LYS A O 1
ATOM 945 N N . LEU A 1 121 ? -7.646 7.374 22.968 1.00 81.94 121 LEU A N 1
ATOM 946 C CA . LEU A 1 121 ? -7.447 6.768 21.653 1.00 81.94 121 LEU A CA 1
ATOM 947 C C . LEU A 1 121 ? -7.264 7.820 20.554 1.00 81.94 121 LEU A C 1
ATOM 949 O O . LEU A 1 121 ? -6.354 7.703 19.741 1.00 81.94 121 LEU A O 1
ATOM 953 N N . ALA A 1 122 ? -8.046 8.897 20.5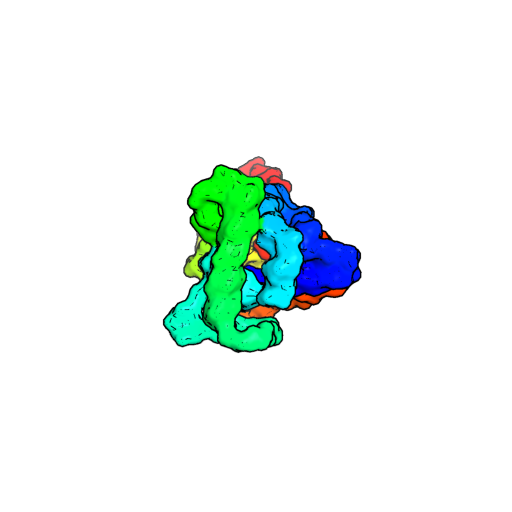81 1.00 81.88 122 ALA A N 1
ATOM 954 C CA . ALA A 1 122 ? -7.888 10.040 19.688 1.00 81.88 122 ALA A CA 1
ATOM 955 C C . ALA A 1 122 ? -6.556 10.777 19.914 1.00 81.88 122 ALA A C 1
ATOM 957 O O . ALA A 1 122 ? -6.015 11.379 18.983 1.00 81.88 122 ALA A O 1
ATOM 958 N N . SER A 1 123 ? -5.998 10.713 21.131 1.00 80.75 123 SER A N 1
ATOM 959 C CA . SER A 1 123 ? -4.678 11.272 21.442 1.00 80.75 123 SER A CA 1
ATOM 960 C C . SER A 1 123 ? -3.534 10.506 20.779 1.00 80.75 123 SER A C 1
ATOM 962 O O . SER A 1 123 ? -2.467 11.088 20.569 1.00 80.75 123 SER A O 1
ATOM 964 N N . PHE A 1 124 ? -3.752 9.249 20.371 1.00 75.19 124 PHE A N 1
ATOM 965 C CA . PHE A 1 124 ? -2.832 8.531 19.497 1.00 75.19 124 PHE A CA 1
ATOM 966 C C . PHE A 1 124 ? -2.911 9.095 18.072 1.00 75.19 124 PHE A C 1
ATOM 968 O O . PHE A 1 124 ? -3.326 8.421 17.132 1.00 75.19 124 PHE A O 1
ATOM 975 N N . LYS A 1 125 ? -2.485 10.349 17.899 1.00 68.00 125 LYS A N 1
ATOM 976 C CA . LYS A 1 125 ? -2.263 10.957 16.589 1.00 68.00 125 LYS A CA 1
ATOM 977 C C . LYS A 1 125 ? -1.099 10.241 15.925 1.00 68.00 125 LYS A C 1
ATOM 979 O O . LYS A 1 125 ? 0.062 10.564 16.166 1.00 68.00 125 LYS A O 1
ATOM 984 N N . PHE A 1 126 ? -1.424 9.254 15.109 1.00 68.00 126 PHE A N 1
ATOM 985 C CA . PHE A 1 126 ? -0.433 8.515 14.357 1.00 68.00 126 PHE A CA 1
ATOM 986 C C . PHE A 1 126 ? -0.407 8.976 12.930 1.00 68.00 126 PHE A C 1
ATOM 988 O O . PHE A 1 126 ? -1.290 8.689 12.124 1.00 68.00 126 PHE A O 1
ATOM 995 N N . ASP A 1 127 ? 0.641 9.726 12.663 1.00 72.44 127 ASP A N 1
ATOM 996 C CA . ASP A 1 127 ? 1.036 10.073 11.326 1.00 72.44 127 ASP A CA 1
ATOM 997 C C . ASP A 1 127 ? 2.165 9.123 10.942 1.00 72.44 127 ASP A C 1
ATOM 999 O O . ASP A 1 127 ? 3.308 9.294 11.374 1.00 72.44 127 ASP A O 1
ATOM 1003 N N . ILE A 1 128 ? 1.821 8.083 10.178 1.00 71.50 128 ILE A N 1
ATOM 1004 C CA . ILE A 1 128 ? 2.794 7.086 9.726 1.00 71.50 128 ILE A CA 1
ATOM 1005 C C . ILE A 1 128 ? 3.952 7.756 8.975 1.00 71.50 128 ILE A C 1
ATOM 1007 O O . ILE A 1 128 ? 5.087 7.317 9.109 1.00 71.50 128 ILE A O 1
ATOM 1011 N N . CYS A 1 129 ? 3.701 8.874 8.285 1.00 77.88 129 CYS A N 1
ATOM 1012 C CA . CYS A 1 129 ? 4.699 9.604 7.507 1.00 77.88 129 CYS A CA 1
ATOM 1013 C C . CYS A 1 129 ? 5.711 10.367 8.367 1.00 77.88 129 CYS A C 1
ATOM 1015 O O . CYS A 1 129 ? 6.780 10.728 7.880 1.00 77.88 129 CYS A O 1
ATOM 1017 N N . LYS A 1 130 ? 5.411 10.595 9.652 1.00 79.94 130 LYS A N 1
ATOM 1018 C CA . LYS A 1 130 ? 6.352 11.201 10.608 1.00 79.94 130 LYS A CA 1
ATOM 1019 C C . LYS A 1 130 ? 7.279 10.183 11.262 1.00 79.94 130 LYS A C 1
ATOM 1021 O O . LYS A 1 130 ? 8.187 10.579 11.992 1.00 79.94 130 LYS A O 1
ATOM 1026 N N . LEU A 1 131 ? 7.063 8.886 11.039 1.00 69.31 131 LEU A N 1
ATOM 1027 C CA . LEU A 1 131 ? 7.959 7.869 11.567 1.00 69.31 131 LEU A CA 1
ATOM 1028 C C . LEU A 1 131 ? 9.280 7.836 10.782 1.00 69.31 131 LEU A C 1
ATOM 1030 O O . LEU A 1 131 ? 9.263 7.897 9.548 1.00 69.31 131 LEU A O 1
ATOM 1034 N N . PRO A 1 132 ? 10.426 7.659 11.467 1.00 66.50 132 PRO A N 1
ATOM 1035 C CA . PRO A 1 132 ? 11.703 7.433 10.800 1.00 66.50 132 PRO A CA 1
ATOM 1036 C C . PRO A 1 132 ? 11.610 6.253 9.822 1.00 66.50 132 PRO A C 1
ATOM 1038 O O . PRO A 1 132 ? 11.150 5.173 10.192 1.00 66.50 132 PRO A O 1
ATOM 1041 N N . GLY A 1 133 ? 12.027 6.468 8.572 1.00 66.31 133 GLY A N 1
ATOM 1042 C CA . GLY A 1 133 ? 11.973 5.471 7.494 1.00 66.31 133 GLY A CA 1
ATOM 1043 C C . GLY A 1 133 ? 10.657 5.425 6.704 1.00 66.31 133 GLY A C 1
ATOM 1044 O O . GLY A 1 133 ? 10.656 4.917 5.588 1.00 66.31 133 GLY A O 1
ATOM 1045 N N . PHE A 1 134 ? 9.561 5.999 7.215 1.00 72.56 134 PHE A N 1
ATOM 1046 C CA . PHE A 1 134 ? 8.266 6.028 6.517 1.00 72.56 134 PHE A CA 1
ATOM 1047 C C . PHE A 1 134 ? 7.998 7.325 5.751 1.00 72.56 134 PHE A C 1
ATOM 1049 O O . PHE A 1 134 ? 7.136 7.325 4.878 1.00 72.56 134 PHE A O 1
ATOM 1056 N N . SER A 1 135 ? 8.733 8.409 6.015 1.00 73.38 135 SER A N 1
ATOM 1057 C CA . SER A 1 135 ? 8.620 9.647 5.229 1.00 73.38 135 SER A CA 1
ATOM 1058 C C . SER A 1 135 ? 8.914 9.398 3.747 1.00 73.38 135 SER A C 1
ATOM 1060 O O . SER A 1 135 ? 8.103 9.741 2.897 1.00 73.38 135 SER A O 1
ATOM 1062 N N . VAL A 1 136 ? 9.997 8.670 3.455 1.00 73.31 136 VAL A N 1
ATOM 1063 C CA . VAL A 1 136 ? 10.380 8.254 2.093 1.00 73.31 136 VAL A CA 1
ATOM 1064 C C . VAL A 1 136 ? 9.275 7.427 1.439 1.00 73.31 136 VAL A C 1
ATOM 1066 O O . VAL A 1 136 ? 8.946 7.627 0.273 1.00 73.31 136 VAL A O 1
ATOM 1069 N N . ILE A 1 137 ? 8.669 6.517 2.202 1.00 76.44 137 ILE A N 1
ATOM 1070 C CA . ILE A 1 137 ? 7.562 5.682 1.737 1.00 76.44 137 ILE A CA 1
ATOM 1071 C C . ILE A 1 137 ? 6.348 6.558 1.410 1.00 76.44 137 ILE A C 1
ATOM 1073 O O . ILE A 1 137 ? 5.755 6.415 0.348 1.00 76.44 137 ILE A O 1
ATOM 1077 N N . CYS A 1 138 ? 5.991 7.501 2.278 1.00 80.00 138 CYS A N 1
ATOM 1078 C CA . CYS A 1 138 ? 4.879 8.411 2.032 1.00 80.00 138 CYS A CA 1
ATOM 1079 C C . CYS A 1 138 ? 5.110 9.329 0.829 1.00 80.00 138 CYS A C 1
ATOM 1081 O O . CYS A 1 138 ? 4.191 9.510 0.034 1.00 80.00 138 CYS A O 1
ATOM 1083 N N . ASP A 1 139 ? 6.321 9.855 0.653 1.00 77.50 139 ASP A N 1
ATOM 1084 C CA . ASP A 1 139 ? 6.675 10.663 -0.517 1.00 77.50 139 ASP A CA 1
ATOM 1085 C C . ASP A 1 139 ? 6.581 9.829 -1.803 1.00 77.50 139 ASP A C 1
ATOM 1087 O O . ASP A 1 139 ? 6.015 10.271 -2.804 1.00 77.50 139 ASP A O 1
ATOM 1091 N N . THR A 1 140 ? 7.046 8.578 -1.739 1.00 78.94 140 THR A N 1
ATOM 1092 C CA . THR A 1 140 ? 6.920 7.573 -2.805 1.00 78.94 140 THR A CA 1
ATOM 1093 C C . THR A 1 140 ? 5.453 7.327 -3.159 1.00 78.94 140 THR A C 1
ATOM 1095 O O . THR A 1 140 ? 5.088 7.380 -4.335 1.00 78.94 140 THR A O 1
ATOM 1098 N N . PHE A 1 141 ? 4.591 7.111 -2.159 1.00 79.88 141 PHE A N 1
ATOM 1099 C CA . PHE A 1 141 ? 3.150 6.953 -2.354 1.00 79.88 141 PHE A CA 1
ATOM 1100 C C . PHE A 1 141 ? 2.524 8.211 -2.959 1.00 79.88 141 PHE A C 1
ATOM 1102 O O . PHE A 1 141 ? 1.735 8.104 -3.894 1.00 79.88 141 PHE A O 1
ATOM 1109 N N . ASN A 1 142 ? 2.887 9.400 -2.481 1.00 81.19 142 ASN A N 1
ATOM 1110 C CA . ASN A 1 142 ? 2.326 10.640 -3.000 1.00 81.19 142 ASN A CA 1
ATOM 1111 C C . ASN A 1 142 ? 2.679 10.840 -4.484 1.00 81.19 142 ASN A C 1
ATOM 1113 O O . ASN A 1 142 ? 1.791 11.107 -5.289 1.00 81.19 142 ASN A O 1
ATOM 1117 N N . LYS A 1 143 ? 3.937 10.611 -4.878 1.00 76.56 143 LYS A N 1
ATOM 1118 C CA . LYS A 1 143 ? 4.334 10.632 -6.297 1.00 76.56 143 LYS A CA 1
ATOM 1119 C C . LYS A 1 143 ? 3.604 9.557 -7.117 1.00 76.56 143 LYS A C 1
ATOM 1121 O O . LYS A 1 143 ? 2.968 9.836 -8.131 1.00 76.56 143 LYS A O 1
ATOM 1126 N N . SER A 1 144 ? 3.601 8.323 -6.624 1.00 81.81 144 SER A N 1
ATOM 1127 C CA . SER A 1 144 ? 3.063 7.170 -7.358 1.00 81.81 144 SER A CA 1
ATOM 1128 C C . SER A 1 144 ? 1.544 7.207 -7.561 1.00 81.81 144 SER A C 1
ATOM 1130 O O . SER A 1 144 ? 1.033 6.755 -8.590 1.00 81.81 144 SER A O 1
ATOM 1132 N N . TYR A 1 145 ? 0.802 7.683 -6.560 1.00 81.75 145 TYR A N 1
ATOM 1133 C CA . TYR A 1 145 ? -0.661 7.613 -6.540 1.00 81.75 145 TYR A CA 1
ATOM 1134 C C . TYR A 1 145 ? -1.327 8.950 -6.847 1.00 81.75 145 TYR A C 1
ATOM 1136 O O . TYR A 1 145 ? -2.387 8.944 -7.467 1.00 81.75 145 TYR A O 1
ATOM 1144 N N . THR A 1 146 ? -0.725 10.076 -6.452 1.00 82.50 146 THR A N 1
ATOM 1145 C CA . THR A 1 146 ? -1.302 11.405 -6.699 1.00 82.50 146 THR A CA 1
ATOM 1146 C C . THR A 1 146 ? -0.837 11.968 -8.036 1.00 82.50 146 THR A C 1
ATOM 1148 O O . THR A 1 146 ? -1.667 12.426 -8.817 1.00 82.50 146 THR A O 1
ATOM 1151 N N . THR A 1 147 ? 0.471 11.933 -8.318 1.00 83.56 147 THR A N 1
ATOM 1152 C CA . THR A 1 147 ? 1.028 12.521 -9.553 1.00 83.56 147 THR A CA 1
ATOM 1153 C C . THR A 1 147 ? 1.218 11.507 -10.679 1.00 83.56 147 THR A C 1
ATOM 1155 O O . THR A 1 147 ? 1.515 11.906 -11.800 1.00 83.56 147 THR A O 1
ATOM 1158 N N . LEU A 1 148 ? 0.983 10.214 -10.412 1.00 87.12 148 LEU A N 1
ATOM 1159 C CA . LEU A 1 148 ? 1.124 9.105 -11.369 1.00 87.12 148 LEU A CA 1
ATOM 1160 C C . LEU A 1 148 ? 2.529 9.011 -11.991 1.00 87.12 148 LEU A C 1
ATOM 1162 O O . LEU A 1 148 ? 2.685 8.540 -13.120 1.00 87.12 148 LEU A O 1
ATOM 1166 N N . GLN A 1 149 ? 3.543 9.434 -11.237 1.00 89.62 149 GLN A N 1
ATOM 1167 C CA . GLN A 1 149 ? 4.945 9.425 -11.646 1.00 89.62 149 GLN A CA 1
ATOM 1168 C C . GLN A 1 149 ? 5.733 8.344 -10.901 1.00 89.62 149 GLN A C 1
ATOM 1170 O O . GLN A 1 149 ? 5.398 8.046 -9.746 1.00 89.62 149 GLN A O 1
ATOM 1175 N N . PRO A 1 150 ? 6.777 7.775 -11.530 1.00 91.25 150 PRO A N 1
ATOM 1176 C CA . PRO A 1 150 ? 7.749 6.948 -10.824 1.00 91.25 150 PRO A CA 1
ATOM 1177 C C . PRO A 1 150 ? 8.348 7.698 -9.628 1.00 91.25 150 PRO A C 1
ATOM 1179 O O . PRO A 1 150 ? 8.548 8.914 -9.642 1.00 91.25 150 PRO A O 1
ATOM 1182 N N . SER A 1 151 ? 8.615 6.977 -8.539 1.00 85.25 151 SER A N 1
ATOM 1183 C CA . SER A 1 151 ? 9.228 7.584 -7.352 1.00 85.25 151 SER A CA 1
ATOM 1184 C C . SER A 1 151 ? 10.697 7.962 -7.550 1.00 85.25 151 SER A C 1
ATOM 1186 O O . SER A 1 151 ? 11.166 8.906 -6.903 1.00 85.25 151 SER A O 1
ATOM 1188 N N . VAL A 1 152 ? 11.391 7.213 -8.413 1.00 86.25 152 VAL A N 1
ATOM 1189 C CA . VAL A 1 152 ? 12.791 7.391 -8.820 1.00 86.25 152 VAL A CA 1
ATOM 1190 C C . VAL A 1 152 ? 12.800 7.565 -10.334 1.00 86.25 152 VAL A C 1
ATOM 1192 O O . VAL A 1 152 ? 12.395 6.639 -11.031 1.00 86.25 152 VAL A O 1
ATOM 1195 N N . ASP A 1 153 ? 13.182 8.753 -10.777 1.00 90.19 153 ASP A N 1
ATOM 1196 C CA . ASP A 1 153 ? 13.233 9.209 -12.171 1.00 90.19 153 ASP A CA 1
ATOM 1197 C C . ASP A 1 153 ? 14.033 10.519 -12.133 1.00 90.19 153 ASP A C 1
ATOM 1199 O O . ASP A 1 153 ? 13.565 11.517 -11.563 1.00 90.19 153 ASP A O 1
ATOM 1203 N N . PHE A 1 154 ? 15.304 10.465 -12.536 1.00 92.31 154 PHE A N 1
ATOM 1204 C CA . PHE A 1 154 ? 16.239 11.584 -12.374 1.00 92.31 154 PHE A CA 1
ATOM 1205 C C . PHE A 1 154 ? 16.283 12.512 -13.586 1.00 92.31 154 PHE A C 1
ATOM 1207 O O . PHE A 1 154 ? 16.634 13.684 -13.416 1.00 92.31 154 PHE A O 1
ATOM 1214 N N . ASP A 1 155 ? 15.949 12.018 -14.773 1.00 94.25 155 ASP A N 1
ATOM 1215 C CA . ASP A 1 155 ? 15.955 12.799 -16.010 1.00 94.25 155 ASP A CA 1
ATOM 1216 C C . ASP A 1 155 ? 14.560 13.284 -16.440 1.00 94.25 155 ASP A C 1
ATOM 1218 O O . ASP A 1 155 ? 14.454 14.246 -17.200 1.00 94.25 155 ASP A O 1
ATOM 1222 N N . GLY A 1 156 ? 13.494 12.754 -15.839 1.00 93.50 156 GLY A N 1
ATOM 1223 C CA . GLY A 1 156 ? 12.125 13.220 -16.024 1.00 93.50 156 GLY A CA 1
ATOM 1224 C C . GLY A 1 156 ? 11.427 12.619 -17.242 1.00 93.50 156 GLY A C 1
ATOM 1225 O O . GLY A 1 156 ? 10.444 13.203 -17.716 1.00 93.50 156 GLY A O 1
ATOM 1226 N N . ASP A 1 157 ? 11.906 11.484 -17.752 1.00 95.06 157 ASP A N 1
ATOM 1227 C CA . ASP A 1 157 ? 11.343 10.782 -18.908 1.00 95.06 157 ASP A CA 1
ATOM 1228 C C . ASP A 1 157 ? 10.137 9.874 -18.566 1.00 95.06 157 ASP A C 1
ATOM 1230 O O . ASP A 1 157 ? 9.463 9.344 -19.460 1.00 95.06 157 ASP A O 1
ATOM 1234 N N . TYR A 1 158 ? 9.791 9.776 -17.273 1.00 94.81 158 TYR A N 1
ATOM 1235 C CA . TYR A 1 158 ? 8.721 8.960 -16.689 1.00 94.81 158 TYR A CA 1
ATOM 1236 C C . TYR A 1 158 ? 8.942 7.440 -16.711 1.00 94.81 158 TYR A C 1
ATOM 1238 O O . TYR A 1 158 ? 7.997 6.686 -16.420 1.00 94.81 158 TYR A O 1
ATOM 1246 N N . PHE A 1 159 ? 10.134 6.975 -17.049 1.00 95.62 159 PHE A N 1
ATOM 1247 C CA . PHE A 1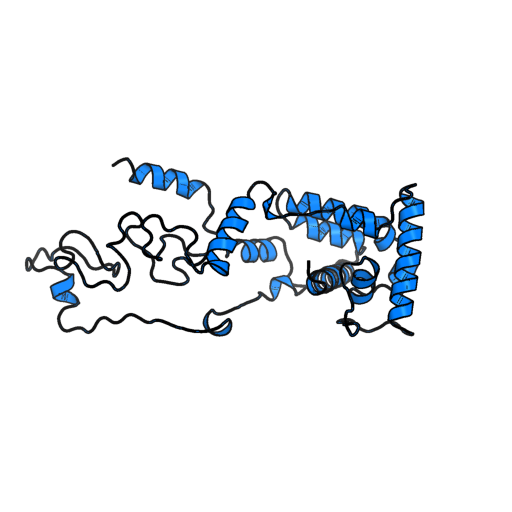 159 ? 10.583 5.607 -16.867 1.00 95.62 159 PHE A CA 1
ATOM 1248 C C . PHE A 1 159 ? 11.451 5.521 -15.606 1.00 95.62 159 PHE A C 1
ATOM 1250 O O . PHE A 1 159 ? 11.621 6.482 -14.864 1.00 95.62 159 PHE A O 1
ATOM 1257 N N . SER A 1 160 ? 11.817 4.303 -15.210 1.00 94.19 160 SER A N 1
ATOM 1258 C CA . SER A 1 160 ? 12.544 4.109 -13.957 1.00 94.19 160 SER A CA 1
ATOM 1259 C C . SER A 1 160 ? 13.380 2.847 -13.990 1.00 94.19 160 SER A C 1
ATOM 1261 O O . SER A 1 160 ? 12.970 1.809 -14.523 1.00 94.19 160 SER A O 1
ATOM 1263 N N . ILE A 1 161 ? 14.523 2.906 -13.313 1.00 92.50 161 ILE A N 1
ATOM 1264 C CA . ILE A 1 161 ? 15.352 1.737 -13.002 1.00 92.50 161 ILE A CA 1
ATOM 1265 C C . ILE A 1 161 ? 14.775 0.877 -11.872 1.00 92.50 161 ILE A C 1
ATOM 1267 O O . ILE A 1 161 ? 15.257 -0.240 -11.650 1.00 92.50 161 ILE A O 1
ATOM 1271 N N . TYR A 1 162 ? 13.791 1.402 -11.141 1.00 89.31 162 TYR A N 1
ATOM 1272 C CA . TYR A 1 162 ? 13.179 0.789 -9.971 1.00 89.31 162 TYR A CA 1
ATOM 1273 C C . TYR A 1 162 ? 11.877 0.076 -10.340 1.00 89.31 162 TYR A C 1
ATOM 1275 O O . TYR A 1 162 ? 11.139 0.558 -11.184 1.00 89.31 162 TYR A O 1
ATOM 1283 N N . GLU A 1 163 ? 11.558 -1.055 -9.709 1.00 90.12 163 GLU A N 1
ATOM 1284 C CA . GLU A 1 163 ? 10.405 -1.882 -10.100 1.00 90.12 163 GLU A CA 1
ATOM 1285 C C . GLU A 1 163 ? 9.054 -1.357 -9.588 1.00 90.12 163 GLU A C 1
ATOM 1287 O O . GLU A 1 163 ? 8.113 -1.152 -10.359 1.00 90.12 163 GLU A O 1
ATOM 1292 N N . ALA A 1 164 ? 8.930 -1.142 -8.276 1.00 86.25 164 ALA A N 1
ATOM 1293 C CA . ALA A 1 164 ? 7.673 -0.727 -7.654 1.00 86.25 164 ALA A CA 1
ATOM 1294 C C . ALA A 1 164 ? 7.409 0.784 -7.826 1.00 86.25 164 ALA A C 1
ATOM 1296 O O . ALA A 1 164 ? 8.084 1.464 -8.591 1.00 86.25 164 ALA A O 1
ATOM 1297 N N . ALA A 1 165 ? 6.398 1.315 -7.128 1.00 87.06 165 ALA A N 1
ATOM 1298 C CA . ALA A 1 165 ? 6.153 2.760 -7.041 1.00 87.06 165 ALA A CA 1
ATOM 1299 C C . ALA A 1 165 ? 6.125 3.493 -8.404 1.00 87.06 165 ALA A C 1
ATOM 1301 O O . ALA A 1 165 ? 6.837 4.472 -8.620 1.00 87.06 165 ALA A O 1
ATOM 1302 N N . ARG A 1 166 ? 5.296 2.981 -9.330 1.00 91.06 166 ARG A N 1
ATOM 1303 C CA . ARG A 1 166 ? 5.145 3.463 -10.721 1.00 91.06 166 ARG A CA 1
ATOM 1304 C C . ARG A 1 166 ? 6.380 3.324 -11.622 1.00 91.06 166 ARG A C 1
ATOM 1306 O O . ARG A 1 166 ? 6.361 3.877 -12.714 1.00 91.06 166 ARG A O 1
ATOM 1313 N N . GLY A 1 167 ? 7.386 2.554 -11.214 1.00 92.12 167 GLY A N 1
ATOM 1314 C CA . GLY A 1 167 ? 8.552 2.237 -12.036 1.00 92.12 167 GLY A CA 1
ATOM 1315 C C . GLY A 1 167 ? 8.332 1.092 -13.038 1.00 92.12 167 GLY A C 1
ATOM 1316 O O . GLY A 1 167 ? 7.272 0.990 -13.658 1.00 92.12 167 GLY A O 1
ATOM 1317 N N . SER A 1 168 ? 9.317 0.212 -13.213 1.00 94.56 168 SER A N 1
ATOM 1318 C CA . SER A 1 168 ? 9.378 -0.778 -14.299 1.00 94.56 168 SER A CA 1
ATOM 1319 C C . SER A 1 168 ? 8.394 -1.957 -14.196 1.00 94.56 168 SER A C 1
ATOM 1321 O O . SER A 1 168 ? 8.224 -2.706 -15.153 1.00 94.56 168 SER A O 1
ATOM 1323 N N . HIS A 1 169 ? 7.662 -2.119 -13.088 1.00 94.06 169 HIS A N 1
ATOM 1324 C CA . HIS A 1 169 ? 6.461 -2.970 -13.085 1.00 94.06 169 HIS A CA 1
ATOM 1325 C C . HIS A 1 169 ? 5.292 -2.348 -13.869 1.00 94.06 169 HIS A C 1
ATOM 1327 O O . HIS A 1 169 ? 4.344 -3.048 -14.217 1.00 94.06 169 HIS A O 1
ATOM 1333 N N . TRP A 1 170 ? 5.329 -1.036 -14.121 1.00 93.81 170 TRP A N 1
ATOM 1334 C CA . TRP A 1 170 ? 4.275 -0.288 -14.809 1.00 93.81 170 TRP A CA 1
ATOM 1335 C C . TRP A 1 170 ? 4.642 0.095 -16.244 1.00 93.81 170 TRP A C 1
ATOM 1337 O O . TRP A 1 170 ? 3.744 0.274 -17.066 1.00 93.81 170 TRP A O 1
ATOM 1347 N N . ARG A 1 171 ? 5.935 0.254 -16.543 1.00 95.56 171 ARG A N 1
ATOM 1348 C CA . ARG A 1 171 ? 6.473 0.630 -17.861 1.00 95.56 171 ARG A CA 1
ATOM 1349 C C . ARG A 1 171 ? 7.740 -0.172 -18.158 1.00 95.56 171 ARG A C 1
ATOM 1351 O O . ARG A 1 171 ? 8.216 -0.892 -17.293 1.00 95.56 171 ARG A O 1
ATOM 1358 N N . GLY A 1 172 ? 8.300 -0.046 -19.362 1.00 96.69 172 GLY A N 1
ATOM 1359 C CA . GLY A 1 172 ? 9.627 -0.607 -19.636 1.00 96.69 172 GLY A CA 1
ATOM 1360 C C . GLY A 1 172 ? 10.662 -0.086 -18.630 1.00 96.69 172 GLY A C 1
ATOM 1361 O O . GLY A 1 172 ? 10.538 1.033 -18.135 1.00 96.69 172 GLY A O 1
ATOM 1362 N N . ARG A 1 173 ? 11.661 -0.903 -18.293 1.00 96.81 173 ARG A N 1
ATOM 1363 C CA . ARG A 1 173 ? 12.759 -0.449 -17.437 1.00 96.81 173 ARG A CA 1
ATOM 1364 C C . ARG A 1 173 ? 13.622 0.535 -18.213 1.00 96.81 173 ARG A C 1
ATOM 1366 O O . ARG A 1 173 ? 14.001 0.240 -19.342 1.00 96.81 173 ARG A O 1
ATOM 1373 N N . ASP A 1 174 ? 13.950 1.647 -17.578 1.00 97.00 174 ASP A N 1
ATOM 1374 C CA . ASP A 1 174 ? 14.905 2.591 -18.132 1.00 97.00 174 ASP A CA 1
ATOM 1375 C C . ASP A 1 174 ? 16.338 2.035 -18.042 1.00 97.00 174 ASP A C 1
ATOM 1377 O O . ASP A 1 174 ? 16.744 1.438 -17.036 1.00 97.00 174 ASP A O 1
ATOM 1381 N N . CYS A 1 175 ? 17.077 2.171 -19.138 1.00 96.12 175 CYS A N 1
ATOM 1382 C CA . CYS A 1 175 ? 18.453 1.737 -19.278 1.00 96.12 175 CYS A CA 1
ATOM 1383 C C . CYS A 1 175 ? 19.473 2.857 -18.992 1.00 96.12 175 CYS A C 1
ATOM 1385 O O . CYS A 1 175 ? 20.653 2.536 -18.808 1.00 96.12 175 CYS A O 1
ATOM 1387 N N . ALA A 1 176 ? 19.057 4.130 -18.901 1.00 95.31 176 ALA A N 1
ATOM 1388 C CA . ALA A 1 176 ? 19.933 5.259 -18.589 1.00 95.31 176 ALA A CA 1
ATOM 1389 C C . ALA A 1 176 ? 19.219 6.458 -17.913 1.00 95.31 176 ALA A C 1
ATOM 1391 O O . ALA A 1 176 ? 19.154 7.520 -18.520 1.00 95.31 176 ALA A O 1
ATOM 1392 N N . ASP A 1 177 ? 18.889 6.312 -16.621 1.00 92.75 177 ASP A N 1
ATOM 1393 C CA . ASP A 1 177 ? 18.185 7.263 -15.710 1.00 92.75 177 ASP A CA 1
ATOM 1394 C C . ASP A 1 177 ? 18.974 8.538 -15.368 1.00 92.75 177 ASP A C 1
ATOM 1396 O O . ASP A 1 177 ? 19.091 8.963 -14.224 1.00 92.75 177 ASP A O 1
ATOM 1400 N N . TRP A 1 178 ? 19.673 9.093 -16.340 1.00 94.31 178 TRP A N 1
ATOM 1401 C CA . TRP A 1 178 ? 20.370 10.375 -16.274 1.00 94.31 178 TRP A CA 1
ATOM 1402 C C . TRP A 1 178 ? 20.319 11.085 -17.629 1.00 94.31 178 TRP A C 1
ATOM 1404 O O . TRP A 1 178 ? 21.055 12.052 -17.853 1.00 94.31 178 TRP A O 1
ATOM 1414 N N . ASN A 1 179 ? 19.537 10.557 -18.568 1.00 94.94 179 ASN A N 1
ATOM 1415 C CA . ASN A 1 179 ? 19.466 10.996 -19.941 1.00 94.94 179 ASN A CA 1
ATOM 1416 C C . ASN A 1 179 ? 18.047 10.765 -20.474 1.00 94.94 179 ASN A C 1
ATOM 1418 O O . ASN A 1 179 ? 17.736 9.688 -20.973 1.00 94.94 179 ASN A O 1
ATOM 1422 N N . ASP A 1 180 ? 17.261 11.841 -20.477 1.00 96.19 180 ASP A N 1
ATOM 1423 C CA . ASP A 1 180 ? 15.864 11.874 -20.921 1.00 96.19 180 ASP A CA 1
ATOM 1424 C C . ASP A 1 180 ? 15.676 11.532 -22.405 1.00 96.19 180 ASP A C 1
ATOM 1426 O O . ASP A 1 180 ? 14.555 11.354 -22.887 1.00 96.19 180 ASP A O 1
ATOM 1430 N N . ASP A 1 181 ? 16.776 11.430 -23.152 1.00 95.88 181 ASP A N 1
ATOM 1431 C CA . ASP A 1 181 ? 16.797 10.973 -24.524 1.00 95.88 181 ASP A CA 1
ATOM 1432 C C . ASP A 1 181 ? 16.934 9.444 -24.670 1.00 95.88 181 ASP A C 1
ATOM 1434 O O . ASP A 1 181 ? 17.047 8.955 -25.797 1.00 95.88 181 ASP A O 1
ATOM 1438 N N . ILE A 1 182 ? 16.924 8.660 -23.591 1.00 96.81 182 ILE A N 1
ATOM 1439 C CA . ILE A 1 182 ? 17.116 7.206 -23.654 1.00 96.81 182 ILE A CA 1
ATOM 1440 C C . ILE A 1 182 ? 16.039 6.496 -22.859 1.00 96.81 182 ILE A C 1
ATOM 1442 O O . ILE A 1 182 ? 16.095 6.458 -21.643 1.00 96.81 182 ILE A O 1
ATOM 1446 N N . TYR A 1 183 ? 15.077 5.900 -23.564 1.00 97.25 183 TYR A N 1
ATOM 1447 C CA . TYR A 1 183 ? 13.926 5.279 -22.920 1.00 97.25 183 TYR A CA 1
ATOM 1448 C C . TYR A 1 183 ? 13.221 4.234 -23.790 1.00 97.25 183 TYR A C 1
ATOM 1450 O O . TYR A 1 183 ? 13.256 4.304 -25.025 1.00 97.25 183 TYR A O 1
ATOM 1458 N N . PRO A 1 184 ? 12.490 3.289 -23.166 1.00 98.06 184 PRO A N 1
ATOM 1459 C CA . PRO A 1 184 ? 11.707 2.280 -23.866 1.00 98.06 184 PRO A CA 1
ATOM 1460 C C . PRO A 1 184 ? 10.751 2.839 -24.926 1.00 98.06 184 PRO A C 1
ATOM 1462 O O . PRO A 1 184 ? 9.855 3.635 -24.641 1.00 98.06 184 PRO A O 1
ATOM 1465 N N . GLY A 1 185 ? 10.873 2.327 -26.152 1.00 95.38 185 GLY A N 1
ATOM 1466 C CA . GLY A 1 185 ? 9.950 2.625 -27.254 1.00 95.38 185 GLY A CA 1
ATOM 1467 C C . GLY A 1 185 ? 10.298 3.865 -28.085 1.00 95.38 185 GLY A C 1
ATOM 1468 O O . GLY A 1 185 ? 9.526 4.218 -28.981 1.00 95.38 185 GLY A O 1
ATOM 1469 N N . ARG A 1 186 ? 11.449 4.499 -27.828 1.00 95.00 186 ARG A N 1
ATOM 1470 C CA . ARG A 1 186 ? 12.051 5.511 -28.709 1.00 95.00 186 ARG A CA 1
ATOM 1471 C C . ARG A 1 186 ? 12.456 4.890 -30.059 1.00 95.00 186 ARG A C 1
ATOM 1473 O O . ARG A 1 186 ? 12.665 3.685 -30.170 1.00 95.00 186 ARG A O 1
ATOM 1480 N N . LEU A 1 187 ? 12.583 5.712 -31.101 1.00 93.88 187 LEU A N 1
ATOM 1481 C CA . LEU A 1 187 ? 13.304 5.302 -32.310 1.00 93.88 187 LEU A CA 1
ATOM 1482 C C . LEU A 1 187 ? 14.816 5.279 -32.031 1.00 93.88 187 LEU A C 1
ATOM 1484 O O . LEU A 1 187 ? 15.298 6.205 -31.372 1.00 93.88 187 LEU A O 1
ATOM 1488 N N . PRO A 1 188 ? 15.553 4.277 -32.543 1.00 94.69 188 PRO A N 1
ATOM 1489 C CA . PRO A 1 188 ? 16.989 4.177 -32.312 1.00 94.69 188 PRO A CA 1
ATOM 1490 C C . PRO A 1 188 ? 17.731 5.396 -32.874 1.00 94.69 188 PRO A C 1
ATOM 1492 O O . PRO A 1 188 ? 17.424 5.892 -33.964 1.00 94.69 188 PRO A O 1
ATOM 1495 N N . VAL A 1 189 ? 18.713 5.891 -32.124 1.00 94.88 189 VAL A N 1
ATOM 1496 C CA . VAL A 1 189 ? 19.506 7.079 -32.446 1.00 94.88 189 VAL A CA 1
ATOM 1497 C C . VAL A 1 189 ? 20.846 6.627 -33.005 1.00 94.88 189 VAL A C 1
ATOM 1499 O O . VAL A 1 189 ? 21.664 6.051 -32.296 1.00 94.88 189 VAL A O 1
ATOM 1502 N N . SER A 1 190 ? 21.106 6.955 -34.273 1.00 94.75 190 SER A N 1
ATOM 1503 C CA . SER A 1 190 ? 22.305 6.482 -34.992 1.00 94.75 190 SER A CA 1
ATOM 1504 C C . SER A 1 190 ? 22.433 4.955 -34.950 1.00 94.75 190 SER A C 1
ATOM 1506 O O . SER A 1 190 ? 23.493 4.424 -34.608 1.00 94.75 190 SER A O 1
ATOM 1508 N N . GLU A 1 191 ? 21.308 4.275 -35.219 1.00 94.94 191 GLU A N 1
ATOM 1509 C CA . GLU A 1 191 ? 21.215 2.813 -35.300 1.00 94.94 191 GLU A CA 1
ATOM 1510 C C . GLU A 1 191 ? 21.767 2.101 -34.048 1.00 94.94 191 GLU A C 1
ATOM 1512 O O . GLU A 1 191 ? 22.234 0.966 -34.119 1.00 94.94 191 GLU A O 1
ATOM 1517 N N . ASP A 1 192 ? 21.763 2.802 -32.910 1.00 96.31 192 ASP A N 1
ATOM 1518 C CA . ASP A 1 192 ? 22.295 2.370 -31.620 1.00 96.31 192 ASP A CA 1
ATOM 1519 C C . ASP A 1 192 ? 23.723 1.789 -31.706 1.00 96.31 192 ASP A C 1
ATOM 1521 O O . ASP A 1 192 ? 24.124 0.903 -30.956 1.00 96.31 192 ASP A O 1
ATOM 1525 N N . ILE A 1 193 ? 24.560 2.329 -32.602 1.00 96.12 193 ILE A N 1
ATOM 1526 C CA . ILE A 1 193 ? 25.933 1.840 -32.851 1.00 96.12 193 ILE A CA 1
ATOM 1527 C C . ILE A 1 193 ? 26.808 1.856 -31.586 1.00 96.12 193 ILE A C 1
ATOM 1529 O O . ILE A 1 193 ? 27.682 1.006 -31.416 1.00 96.12 193 ILE A O 1
ATOM 1533 N N . HIS A 1 194 ? 26.615 2.833 -30.698 1.00 93.56 194 HIS A N 1
ATOM 1534 C CA . HIS A 1 194 ? 27.452 3.011 -29.503 1.00 93.56 194 HIS A CA 1
ATOM 1535 C C . HIS A 1 194 ? 26.695 2.875 -28.184 1.00 93.56 194 HIS A C 1
ATOM 1537 O O . HIS A 1 194 ? 27.312 2.604 -27.153 1.00 93.56 194 HIS A O 1
ATOM 1543 N N . LYS A 1 195 ? 25.382 3.097 -28.199 1.00 94.69 195 LYS A N 1
ATOM 1544 C CA . LYS A 1 195 ? 24.538 3.096 -27.011 1.00 94.69 195 LYS A CA 1
ATOM 1545 C C . LYS A 1 195 ? 23.125 2.707 -27.421 1.00 94.69 195 LYS A C 1
ATOM 1547 O O . LYS A 1 195 ? 22.634 3.228 -28.414 1.00 94.69 195 LYS A O 1
ATOM 1552 N N . ASP A 1 196 ? 22.513 1.837 -26.631 1.00 97.44 196 ASP A N 1
ATOM 1553 C CA . ASP A 1 196 ? 21.089 1.523 -26.723 1.00 97.44 196 ASP A CA 1
ATOM 1554 C C . ASP A 1 196 ? 20.285 2.760 -26.297 1.00 97.44 196 ASP A C 1
ATOM 1556 O O . ASP A 1 196 ? 20.406 3.220 -25.158 1.00 97.44 196 ASP A O 1
ATOM 1560 N N . SER A 1 197 ? 19.544 3.347 -27.234 1.00 97.44 197 SER A N 1
ATOM 1561 C CA . SER A 1 197 ? 18.769 4.571 -27.013 1.00 97.44 197 SER A CA 1
ATOM 1562 C C . SER A 1 197 ? 17.280 4.305 -26.806 1.00 97.44 197 SER A C 1
ATOM 1564 O O . SER A 1 197 ? 16.550 5.199 -26.376 1.00 97.44 197 SER A O 1
ATOM 1566 N N . ASN A 1 198 ? 16.818 3.088 -27.102 1.00 97.06 198 ASN A N 1
ATOM 1567 C CA . ASN A 1 198 ? 15.413 2.705 -27.001 1.00 97.06 198 ASN A CA 1
ATOM 1568 C C . ASN A 1 198 ? 15.154 1.583 -25.978 1.00 97.06 198 ASN A C 1
ATOM 1570 O O . ASN A 1 198 ? 14.016 1.119 -25.849 1.00 97.06 198 ASN A O 1
ATOM 1574 N N . CYS A 1 199 ? 16.197 1.177 -25.251 1.00 97.75 199 CYS A N 1
ATOM 1575 C CA . CYS A 1 199 ? 16.218 0.191 -24.178 1.00 97.75 199 CYS A CA 1
ATOM 1576 C C . CYS A 1 199 ? 15.665 -1.189 -24.574 1.00 97.75 199 CYS A C 1
ATOM 1578 O O . CYS A 1 199 ? 15.093 -1.896 -23.736 1.00 97.75 199 CYS A O 1
ATOM 1580 N N . ASN A 1 200 ? 15.799 -1.584 -25.843 1.00 96.81 200 ASN A N 1
ATOM 1581 C CA . ASN A 1 200 ? 15.366 -2.899 -26.323 1.00 96.81 200 ASN A CA 1
ATOM 1582 C C . ASN A 1 200 ? 16.446 -3.993 -26.135 1.00 96.81 200 ASN A C 1
ATOM 1584 O O . ASN A 1 200 ? 16.149 -5.178 -26.312 1.00 96.81 200 ASN A O 1
ATOM 1588 N N . GLY A 1 201 ? 17.670 -3.612 -25.739 1.00 97.06 201 GLY A N 1
ATOM 1589 C CA . GLY A 1 201 ? 18.819 -4.494 -25.531 1.00 97.06 201 GLY A CA 1
ATOM 1590 C C . GLY A 1 201 ? 19.664 -4.774 -26.780 1.00 97.06 201 GLY A C 1
ATOM 1591 O O . GLY A 1 201 ? 20.575 -5.602 -26.707 1.00 97.06 201 GLY A O 1
ATOM 1592 N N . ILE A 1 202 ? 19.382 -4.123 -27.909 1.00 97.31 202 ILE A N 1
ATOM 1593 C CA . ILE A 1 202 ? 20.045 -4.304 -29.203 1.00 97.31 202 ILE A CA 1
ATOM 1594 C C . ILE A 1 202 ? 20.833 -3.034 -29.524 1.00 97.31 202 ILE A C 1
ATOM 1596 O O . ILE A 1 202 ? 20.281 -1.966 -29.745 1.00 97.31 202 ILE A O 1
ATOM 1600 N N . PHE A 1 203 ? 22.157 -3.148 -29.544 1.00 97.25 203 PHE A N 1
ATOM 1601 C CA . PHE A 1 203 ? 23.052 -2.035 -29.850 1.00 97.25 203 PHE A CA 1
ATOM 1602 C C . PHE A 1 203 ? 24.421 -2.575 -30.277 1.00 97.25 203 PHE A C 1
ATOM 1604 O O . PHE A 1 203 ? 24.732 -3.753 -30.073 1.00 97.25 203 PHE A O 1
ATOM 1611 N N . GLY A 1 204 ? 25.268 -1.719 -30.841 1.00 97.38 204 GLY A N 1
ATOM 1612 C CA . GLY A 1 204 ? 26.593 -2.105 -31.318 1.00 97.38 204 GLY A CA 1
ATOM 1613 C C . GLY A 1 204 ? 26.619 -2.519 -32.787 1.00 97.38 204 GLY A C 1
ATOM 1614 O O . GLY A 1 204 ? 25.631 -2.417 -33.516 1.00 97.38 204 GLY A O 1
ATOM 1615 N N . THR A 1 205 ? 27.781 -2.997 -33.223 1.00 97.69 205 THR A N 1
ATOM 1616 C CA . THR A 1 205 ? 28.027 -3.421 -34.604 1.00 97.69 205 THR A CA 1
ATOM 1617 C C . THR A 1 205 ? 28.396 -4.892 -34.680 1.00 97.69 205 THR A C 1
ATOM 1619 O O . THR A 1 205 ? 29.118 -5.428 -33.833 1.00 97.69 205 THR A O 1
ATOM 1622 N N . ASN A 1 206 ? 27.911 -5.544 -35.729 1.00 96.44 206 ASN A N 1
ATOM 1623 C CA . ASN A 1 206 ? 28.303 -6.889 -36.087 1.00 96.44 206 ASN A CA 1
ATOM 1624 C C . ASN A 1 206 ? 29.754 -6.861 -36.608 1.00 96.44 206 ASN A C 1
ATOM 1626 O O . ASN A 1 206 ? 30.035 -6.176 -37.595 1.00 96.44 206 ASN A O 1
ATOM 1630 N N . PRO A 1 207 ? 30.700 -7.572 -35.968 1.00 96.06 207 PRO A N 1
ATOM 1631 C CA . PRO A 1 207 ? 32.104 -7.539 -36.371 1.00 96.06 207 PRO A CA 1
ATOM 1632 C C . PRO A 1 207 ? 32.360 -8.213 -37.726 1.00 96.06 207 PRO A C 1
ATOM 1634 O O . PRO A 1 207 ? 33.374 -7.913 -38.355 1.00 96.06 207 PRO A O 1
ATOM 1637 N N . ASP A 1 208 ? 31.467 -9.098 -38.177 1.00 96.62 208 ASP A N 1
ATOM 1638 C CA . ASP A 1 208 ? 31.631 -9.849 -39.424 1.00 96.62 208 ASP A CA 1
ATOM 1639 C C . ASP A 1 208 ? 31.157 -9.047 -40.645 1.00 96.62 208 ASP A C 1
ATOM 1641 O O . ASP A 1 208 ? 31.775 -9.108 -41.710 1.00 96.62 208 ASP A O 1
ATOM 1645 N N . THR A 1 209 ? 30.072 -8.280 -40.502 1.00 94.44 209 THR A N 1
ATOM 1646 C CA . THR A 1 209 ? 29.467 -7.488 -41.592 1.00 94.44 209 THR A CA 1
ATOM 1647 C C . THR A 1 209 ? 29.828 -6.005 -41.521 1.00 94.44 209 THR A C 1
ATOM 1649 O O . THR A 1 209 ? 29.833 -5.319 -42.542 1.00 94.44 209 THR A O 1
ATOM 1652 N N . GLY A 1 210 ? 30.147 -5.502 -40.327 1.00 95.12 210 GLY A N 1
ATOM 1653 C CA . GLY A 1 210 ? 30.327 -4.081 -40.045 1.00 95.12 210 GLY A CA 1
ATOM 1654 C C . GLY A 1 210 ? 29.017 -3.294 -39.914 1.00 95.12 210 GLY A C 1
ATOM 1655 O O . GLY A 1 210 ? 29.074 -2.084 -39.698 1.00 95.12 210 GLY A O 1
ATOM 1656 N N . GLU A 1 211 ? 27.853 -3.940 -40.039 1.00 95.94 211 GLU A N 1
ATOM 1657 C CA . GLU A 1 211 ? 26.543 -3.292 -39.909 1.00 95.94 211 GLU A CA 1
ATOM 1658 C C . GLU A 1 211 ? 26.114 -3.168 -38.438 1.00 95.94 211 GLU A C 1
ATOM 1660 O O . GLU A 1 211 ? 26.548 -3.933 -37.575 1.00 95.94 211 GLU A O 1
ATOM 1665 N N . ALA A 1 212 ? 25.272 -2.180 -38.126 1.00 97.44 212 ALA A N 1
ATOM 1666 C CA . ALA A 1 212 ? 24.697 -2.033 -36.790 1.00 97.44 212 ALA A CA 1
ATOM 1667 C C . ALA A 1 212 ? 23.677 -3.148 -36.517 1.00 97.44 212 ALA A C 1
ATOM 1669 O O . ALA A 1 212 ? 22.849 -3.442 -37.384 1.00 97.44 212 ALA A O 1
ATOM 1670 N N . TYR A 1 213 ? 23.683 -3.726 -35.312 1.00 97.81 213 TYR A N 1
ATOM 1671 C CA . TYR A 1 213 ? 22.741 -4.797 -34.962 1.00 97.81 213 TYR A CA 1
ATOM 1672 C C . TYR A 1 213 ? 21.284 -4.340 -35.025 1.00 97.81 213 TYR A C 1
ATOM 1674 O O . TYR A 1 213 ? 20.428 -5.106 -35.455 1.00 97.81 213 TYR A O 1
ATOM 1682 N N . GLU A 1 214 ? 21.000 -3.091 -34.655 1.00 97.00 214 GLU A N 1
ATOM 1683 C CA . GLU A 1 214 ? 19.648 -2.537 -34.737 1.00 97.00 214 GLU A CA 1
ATOM 1684 C C . GLU A 1 214 ? 19.155 -2.498 -36.192 1.00 97.00 214 GLU A C 1
ATOM 1686 O O . GLU A 1 214 ? 18.009 -2.833 -36.486 1.00 97.00 214 GLU A O 1
ATOM 1691 N N . THR A 1 215 ? 20.038 -2.191 -37.145 1.00 95.62 215 THR A N 1
ATOM 1692 C CA . THR A 1 215 ? 19.714 -2.280 -38.573 1.00 95.62 215 THR A CA 1
ATOM 1693 C C . THR A 1 215 ? 19.555 -3.730 -39.011 1.00 95.62 215 THR A C 1
ATOM 1695 O O . THR A 1 215 ? 18.561 -4.068 -39.641 1.00 95.62 215 THR A O 1
ATOM 1698 N N . GLU A 1 216 ? 20.500 -4.606 -38.686 1.00 96.06 216 GLU A N 1
ATOM 1699 C CA . GLU A 1 216 ? 20.476 -5.994 -39.161 1.00 96.06 216 GLU A CA 1
ATOM 1700 C C . GLU A 1 216 ? 19.256 -6.773 -38.634 1.00 96.06 216 GLU A C 1
ATOM 1702 O O . GLU A 1 216 ? 18.653 -7.562 -39.364 1.00 96.06 216 GLU A O 1
ATOM 1707 N N . LEU A 1 217 ? 18.868 -6.535 -37.377 1.00 95.62 217 LEU A N 1
ATOM 1708 C CA . LEU A 1 217 ? 17.844 -7.312 -36.677 1.00 95.62 217 LEU A CA 1
ATOM 1709 C C . LEU A 1 217 ? 16.460 -6.658 -36.695 1.00 95.62 217 LEU A C 1
ATOM 1711 O O . LEU A 1 217 ? 15.455 -7.373 -36.713 1.00 95.62 217 LEU A O 1
ATOM 1715 N N . CYS A 1 218 ? 16.386 -5.324 -36.687 1.00 95.50 218 CYS A N 1
ATOM 1716 C CA . CYS A 1 218 ? 15.115 -4.610 -36.565 1.00 95.50 218 CYS A CA 1
ATOM 1717 C C . CYS A 1 218 ? 14.651 -3.990 -37.892 1.00 95.50 218 CYS A C 1
ATOM 1719 O O . CYS A 1 218 ? 13.457 -3.702 -38.038 1.00 95.50 218 CYS A O 1
ATOM 1721 N N . ASN A 1 219 ? 15.525 -3.812 -38.890 1.00 91.88 219 ASN A N 1
ATOM 1722 C CA . ASN A 1 219 ? 15.118 -3.239 -40.175 1.00 91.88 219 ASN A CA 1
ATOM 1723 C C . ASN A 1 219 ? 14.114 -4.147 -40.906 1.00 91.88 219 ASN A C 1
ATOM 1725 O O . ASN A 1 219 ? 14.239 -5.368 -40.946 1.00 91.88 219 ASN A O 1
ATOM 1729 N N . GLY A 1 220 ? 13.075 -3.542 -41.481 1.00 89.38 220 GLY A N 1
ATOM 1730 C CA . GLY A 1 220 ? 11.959 -4.267 -42.094 1.00 89.38 220 GLY A CA 1
ATOM 1731 C C . GLY A 1 220 ? 10.975 -4.887 -41.094 1.00 89.38 220 GLY A C 1
ATOM 1732 O O . GLY A 1 220 ? 9.917 -5.366 -41.512 1.00 89.38 220 GLY A O 1
ATOM 1733 N N . THR A 1 221 ? 11.262 -4.842 -39.790 1.00 93.56 221 THR A N 1
ATOM 1734 C CA . THR A 1 221 ? 10.289 -5.167 -38.741 1.00 93.56 221 THR A CA 1
ATOM 1735 C C . THR A 1 221 ? 9.484 -3.924 -38.351 1.00 93.56 221 THR A C 1
ATOM 1737 O O . THR A 1 221 ? 9.871 -2.790 -38.630 1.00 93.56 221 THR A O 1
ATOM 1740 N N . VAL A 1 222 ? 8.320 -4.125 -37.725 1.00 91.12 222 VAL A N 1
ATOM 1741 C CA . VAL A 1 222 ? 7.484 -3.023 -37.226 1.00 91.12 222 VAL A CA 1
ATOM 1742 C C . VAL A 1 222 ? 7.462 -3.071 -35.705 1.00 91.12 222 VAL A C 1
ATOM 1744 O O . VAL A 1 222 ? 6.601 -3.728 -35.114 1.00 91.12 222 VAL A O 1
ATOM 1747 N N . SER A 1 223 ? 8.390 -2.353 -35.077 1.00 91.31 223 SER A N 1
ATOM 1748 C CA . SER A 1 223 ? 8.411 -2.158 -33.625 1.00 91.31 223 SER A CA 1
ATOM 1749 C C . SER A 1 223 ? 7.180 -1.375 -33.167 1.00 91.31 223 SER A C 1
ATOM 1751 O O . SER A 1 223 ? 6.795 -0.372 -33.773 1.00 91.31 223 SER A O 1
ATOM 1753 N N . ARG A 1 224 ? 6.523 -1.847 -32.102 1.00 95.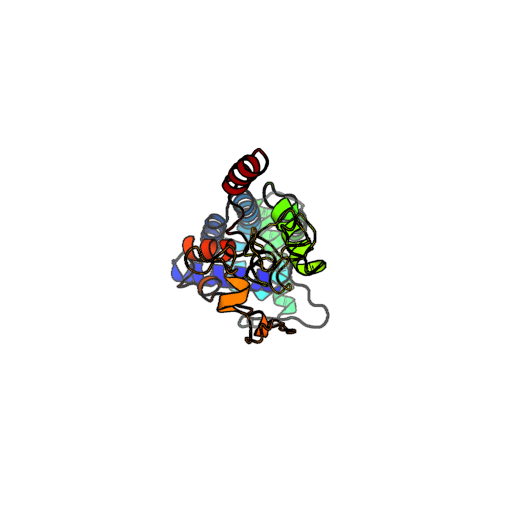12 224 ARG A N 1
ATOM 1754 C CA . ARG A 1 224 ? 5.338 -1.204 -31.516 1.00 95.12 224 ARG A CA 1
ATOM 1755 C C . ARG A 1 224 ? 5.385 -1.283 -29.999 1.00 95.12 224 ARG A C 1
ATOM 1757 O O . ARG A 1 224 ? 5.631 -2.349 -29.444 1.00 95.12 224 ARG A O 1
ATOM 1764 N N . GLY A 1 225 ? 5.064 -0.172 -29.344 1.00 95.38 225 GLY A N 1
ATOM 1765 C CA . GLY A 1 225 ? 4.749 -0.161 -27.920 1.00 95.38 225 GLY A CA 1
ATOM 1766 C C . GLY A 1 225 ? 3.326 -0.657 -27.654 1.00 95.38 225 GLY A C 1
ATOM 1767 O O . GLY A 1 225 ? 2.441 -0.547 -28.507 1.00 95.38 225 GLY A O 1
ATOM 1768 N N . VAL A 1 226 ? 3.097 -1.169 -26.447 1.00 96.69 226 VAL A N 1
ATOM 1769 C CA . VAL A 1 226 ? 1.758 -1.476 -25.933 1.00 96.69 226 VAL A CA 1
ATOM 1770 C C . VAL A 1 226 ? 1.470 -0.524 -24.781 1.00 96.69 226 VAL A C 1
ATOM 1772 O O . VAL A 1 226 ? 2.200 -0.501 -23.796 1.00 96.69 226 VAL A O 1
ATOM 1775 N N . ILE A 1 227 ? 0.397 0.258 -24.909 1.00 96.75 227 ILE A N 1
ATOM 1776 C CA . ILE A 1 227 ? -0.091 1.146 -23.852 1.00 96.75 227 ILE A CA 1
ATOM 1777 C C . ILE A 1 227 ? -1.458 0.641 -23.416 1.00 96.75 227 ILE A C 1
ATOM 1779 O O . ILE A 1 227 ? -2.366 0.486 -24.234 1.00 96.75 227 ILE A O 1
ATOM 1783 N N . TYR A 1 228 ? -1.601 0.406 -22.117 1.00 95.56 228 TYR A N 1
ATOM 1784 C CA . TYR A 1 228 ? -2.852 -0.019 -21.517 1.00 95.56 228 TYR A CA 1
ATOM 1785 C C . TYR A 1 228 ? -3.428 1.106 -20.650 1.00 95.56 228 TYR A C 1
ATOM 1787 O O . TYR A 1 228 ? -2.844 1.493 -19.640 1.00 95.56 228 TYR A O 1
ATOM 1795 N N . LEU A 1 229 ? -4.585 1.633 -21.056 1.00 96.06 229 LEU A N 1
ATOM 1796 C CA . LEU A 1 229 ? -5.374 2.577 -20.267 1.00 96.06 229 LEU A CA 1
ATOM 1797 C C . LEU A 1 229 ? -6.471 1.790 -19.556 1.00 96.06 229 LEU A C 1
ATOM 1799 O O . LEU A 1 229 ? -7.424 1.349 -20.199 1.00 96.06 229 LEU A O 1
ATOM 1803 N N . GLY A 1 230 ? -6.347 1.600 -18.247 1.00 93.31 230 GLY A N 1
ATOM 1804 C CA . GLY A 1 230 ? -7.334 0.821 -17.513 1.00 93.31 230 GLY A CA 1
ATOM 1805 C C . GLY A 1 230 ? -7.456 1.178 -16.048 1.00 93.31 230 GLY A C 1
ATOM 1806 O O . GLY A 1 230 ? -7.005 2.226 -15.588 1.00 93.31 230 GLY A O 1
ATOM 1807 N N . ASP A 1 231 ? -8.135 0.290 -15.341 1.00 94.75 231 ASP A N 1
ATOM 1808 C CA . ASP A 1 231 ? -8.533 0.445 -13.954 1.00 94.75 231 ASP A CA 1
ATOM 1809 C C . ASP A 1 231 ? -7.778 -0.545 -13.051 1.00 94.75 231 ASP A C 1
ATOM 1811 O O . ASP A 1 231 ? -6.719 -1.077 -13.398 1.00 94.75 231 ASP A O 1
ATOM 1815 N N . SER A 1 232 ? -8.316 -0.787 -11.857 1.00 93.88 232 SER A N 1
ATOM 1816 C CA . SER A 1 232 ? -7.747 -1.732 -10.902 1.00 93.88 232 SER A CA 1
ATOM 1817 C C . SER A 1 232 ? -7.659 -3.161 -11.440 1.00 93.88 232 SER A C 1
ATOM 1819 O O . SER A 1 232 ? -6.758 -3.886 -11.028 1.00 93.88 232 SER A O 1
ATOM 1821 N N . VAL A 1 233 ? -8.538 -3.583 -12.356 1.00 94.50 233 VAL A N 1
ATOM 1822 C CA . VAL A 1 233 ? -8.498 -4.937 -12.924 1.00 94.50 233 VAL A CA 1
ATOM 1823 C C . VAL A 1 233 ? -7.289 -5.078 -13.834 1.00 94.50 233 VAL A C 1
ATOM 1825 O O . VAL A 1 233 ? -6.516 -6.024 -13.697 1.00 94.50 233 VAL A O 1
ATOM 1828 N N . GLY A 1 234 ? -7.089 -4.115 -14.729 1.00 94.25 234 GLY A N 1
ATOM 1829 C CA . GLY A 1 234 ? -5.960 -4.151 -15.650 1.00 94.25 234 GLY A CA 1
ATOM 1830 C C . GLY A 1 234 ? -4.608 -3.868 -14.997 1.00 94.25 234 GLY A C 1
ATOM 1831 O O . GLY A 1 234 ? -3.595 -4.390 -15.447 1.00 94.25 234 GLY A O 1
ATOM 1832 N N . ALA A 1 235 ? -4.596 -3.135 -13.882 1.00 91.62 235 ALA A N 1
ATOM 1833 C CA . ALA A 1 235 ? -3.427 -3.017 -13.008 1.00 91.62 235 ALA A CA 1
ATOM 1834 C C . ALA A 1 235 ? -3.189 -4.262 -12.130 1.00 91.62 235 ALA A C 1
ATOM 1836 O O . ALA A 1 235 ? -2.297 -4.250 -11.284 1.00 91.62 235 ALA A O 1
ATOM 1837 N N . HIS A 1 236 ? -4.002 -5.312 -12.289 1.00 93.94 236 HIS A N 1
ATOM 1838 C CA . HIS A 1 236 ? -3.945 -6.538 -11.503 1.00 93.94 236 HIS A CA 1
ATOM 1839 C C . HIS A 1 236 ? -3.990 -6.287 -9.985 1.00 93.94 236 HIS A C 1
ATOM 1841 O O . HIS A 1 236 ? -3.190 -6.813 -9.211 1.00 93.94 236 HIS A O 1
ATOM 1847 N N . PHE A 1 237 ? -4.942 -5.462 -9.537 1.00 89.75 237 PHE A N 1
ATOM 1848 C CA . PHE A 1 237 ? -5.153 -5.227 -8.114 1.00 89.75 237 PHE A CA 1
ATOM 1849 C C . PHE A 1 237 ? -5.428 -6.548 -7.391 1.00 89.75 237 PHE A C 1
ATOM 1851 O O . PHE A 1 237 ? -6.391 -7.257 -7.689 1.00 89.75 237 PHE A O 1
ATOM 1858 N N . HIS A 1 238 ? -4.586 -6.851 -6.408 1.00 87.94 238 HIS A N 1
ATOM 1859 C CA . HIS A 1 238 ? -4.623 -8.106 -5.681 1.00 87.94 238 HIS A CA 1
ATOM 1860 C C . HIS A 1 238 ? -4.339 -7.875 -4.197 1.00 87.94 238 HIS A C 1
ATOM 1862 O O . HIS A 1 238 ? -3.387 -7.193 -3.817 1.00 87.94 238 HIS A O 1
ATOM 1868 N N . MET A 1 239 ? -5.171 -8.483 -3.355 1.00 83.88 239 MET A N 1
ATOM 1869 C CA . MET A 1 239 ? -4.990 -8.558 -1.911 1.00 83.88 239 MET A CA 1
ATOM 1870 C C . MET A 1 239 ? -4.766 -10.029 -1.535 1.00 83.88 239 MET A C 1
ATOM 1872 O O . MET A 1 239 ? -5.706 -10.817 -1.651 1.00 83.88 239 MET A O 1
ATOM 1876 N N . PRO A 1 240 ? -3.555 -10.420 -1.099 1.00 84.69 240 PRO A N 1
ATOM 1877 C CA . PRO A 1 240 ? -3.260 -11.809 -0.770 1.00 84.69 240 PRO A CA 1
ATOM 1878 C C . PRO A 1 240 ? -4.159 -12.356 0.342 1.00 84.69 240 PRO A C 1
ATOM 1880 O O . PRO A 1 240 ? -4.281 -11.759 1.411 1.00 84.69 240 PRO A O 1
ATOM 1883 N N . GLU A 1 241 ? -4.717 -13.550 0.133 1.00 86.19 241 GLU A N 1
ATOM 1884 C CA . GLU A 1 241 ? -5.537 -14.248 1.135 1.00 86.19 241 GLU A CA 1
ATOM 1885 C C . GLU A 1 241 ? -4.796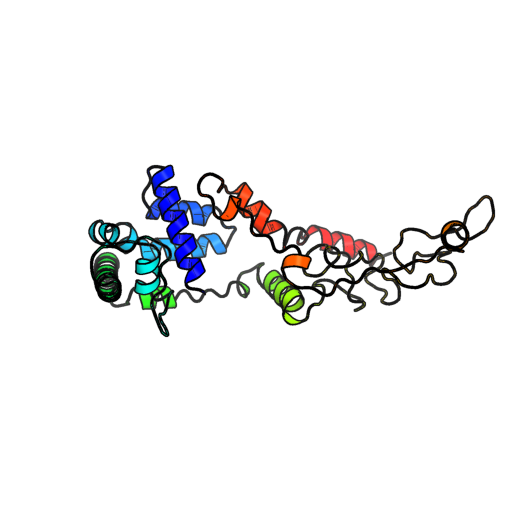 -14.411 2.472 1.00 86.19 241 GLU A C 1
ATOM 1887 O O . GLU A 1 241 ? -5.385 -14.272 3.546 1.00 86.19 241 GLU A O 1
ATOM 1892 N N . ALA A 1 242 ? -3.483 -14.646 2.412 1.00 85.88 242 ALA A N 1
ATOM 1893 C CA . ALA A 1 242 ? -2.639 -14.850 3.583 1.00 85.88 242 ALA A CA 1
ATOM 1894 C C . ALA A 1 242 ? -2.609 -13.654 4.555 1.00 85.88 242 ALA A C 1
ATOM 1896 O O . ALA A 1 242 ? -2.153 -13.807 5.686 1.00 85.88 242 ALA A O 1
ATOM 1897 N N . TRP A 1 243 ? -3.093 -12.475 4.146 1.00 82.75 243 TRP A N 1
ATOM 1898 C CA . TRP A 1 243 ? -3.228 -11.311 5.026 1.00 82.75 243 TRP A CA 1
ATOM 1899 C C . TRP A 1 243 ? -4.493 -11.345 5.886 1.00 82.75 243 TRP A C 1
ATOM 1901 O O . TRP A 1 243 ? -4.539 -10.685 6.922 1.00 82.75 243 TRP A O 1
ATOM 1911 N N . PHE A 1 244 ? -5.514 -12.097 5.471 1.00 85.38 244 PHE A N 1
ATOM 1912 C CA . PHE A 1 244 ? -6.836 -12.081 6.102 1.00 85.38 244 PHE A CA 1
ATOM 1913 C C . PHE A 1 244 ? -7.280 -13.447 6.616 1.00 85.38 244 PHE A C 1
ATOM 1915 O O . PHE A 1 244 ? -8.142 -13.501 7.487 1.00 85.38 244 PHE A O 1
ATOM 1922 N N . ASN A 1 245 ? -6.705 -14.543 6.111 1.00 88.56 245 ASN A N 1
ATOM 1923 C CA . ASN A 1 245 ? -7.022 -15.892 6.562 1.00 88.56 245 ASN A CA 1
ATOM 1924 C C . ASN A 1 245 ? -6.226 -16.239 7.837 1.00 88.56 245 ASN A C 1
ATOM 1926 O O . ASN A 1 245 ? -5.015 -16.464 7.749 1.00 88.56 245 ASN A O 1
ATOM 1930 N N . PRO A 1 246 ? -6.877 -16.375 9.010 1.00 87.88 246 PRO A N 1
ATOM 1931 C CA . PRO A 1 246 ? -6.198 -16.637 10.282 1.00 87.88 246 PRO A CA 1
ATOM 1932 C C . PRO A 1 246 ? -5.368 -17.925 10.308 1.00 87.88 246 PRO A C 1
ATOM 1934 O O . PRO A 1 246 ? -4.461 -18.050 11.121 1.00 87.88 246 PRO A O 1
ATOM 1937 N N . ARG A 1 247 ? -5.644 -18.884 9.415 1.00 88.69 247 ARG A N 1
ATOM 1938 C CA . ARG A 1 247 ? -4.863 -20.127 9.305 1.00 88.69 247 ARG A CA 1
ATOM 1939 C C . ARG A 1 247 ? -3.551 -19.954 8.538 1.00 88.69 247 ARG A C 1
ATOM 1941 O O . ARG A 1 247 ? -2.676 -20.804 8.654 1.00 88.69 247 ARG A O 1
ATOM 1948 N N . LEU A 1 248 ? -3.439 -18.899 7.731 1.00 88.12 248 LEU A N 1
ATOM 1949 C CA . LEU A 1 248 ? -2.287 -18.620 6.866 1.00 88.12 248 LEU A CA 1
ATOM 1950 C C . LEU A 1 248 ? -1.430 -17.455 7.381 1.00 88.12 248 LEU A C 1
ATOM 1952 O O . LEU A 1 248 ? -0.279 -17.305 6.962 1.00 88.12 248 LEU A O 1
ATOM 1956 N N . ILE A 1 249 ? -1.975 -16.634 8.284 1.00 83.88 249 ILE A N 1
ATOM 1957 C CA . ILE A 1 249 ? -1.271 -15.490 8.865 1.00 83.88 249 ILE A CA 1
ATOM 1958 C C . ILE A 1 249 ? -0.004 -15.960 9.589 1.00 83.88 249 ILE A C 1
ATOM 1960 O O . ILE A 1 249 ? -0.027 -16.778 10.506 1.00 83.88 249 ILE A O 1
ATOM 1964 N N . SER A 1 250 ? 1.126 -15.392 9.177 1.00 77.44 250 SER A N 1
ATOM 1965 C CA . SER A 1 250 ? 2.438 -15.579 9.793 1.00 77.44 250 SER A CA 1
ATOM 1966 C C . SER A 1 250 ? 3.278 -14.316 9.617 1.00 77.44 250 SER A C 1
ATOM 1968 O O . SER A 1 250 ? 2.995 -13.490 8.743 1.00 77.44 250 SER A O 1
ATOM 1970 N N . SER A 1 251 ? 4.329 -14.155 10.428 1.00 65.94 251 SER A N 1
ATOM 1971 C CA . SER A 1 251 ? 5.276 -13.035 10.296 1.00 65.94 251 SER A CA 1
ATOM 1972 C C . SER A 1 251 ? 5.842 -12.931 8.878 1.00 65.94 251 SER A C 1
ATOM 1974 O O . SER A 1 251 ? 5.918 -11.839 8.326 1.00 65.94 251 SER A O 1
ATOM 1976 N N . VAL A 1 252 ? 6.155 -14.070 8.259 1.00 63.81 252 VAL A N 1
ATOM 1977 C CA . VAL A 1 252 ? 6.691 -14.158 6.896 1.00 63.81 252 VAL A CA 1
ATOM 1978 C C . VAL A 1 252 ? 5.646 -13.758 5.850 1.00 63.81 252 VAL A C 1
ATOM 1980 O O . VAL A 1 252 ? 5.940 -12.934 4.989 1.00 63.81 252 VAL A O 1
ATOM 1983 N N . ALA A 1 253 ? 4.415 -14.269 5.944 1.00 61.62 253 ALA A N 1
ATOM 1984 C CA . ALA A 1 253 ? 3.342 -13.929 5.003 1.00 61.62 253 ALA A CA 1
ATOM 1985 C C . ALA A 1 253 ? 2.959 -12.437 5.040 1.00 61.62 253 ALA A C 1
ATOM 1987 O O . ALA A 1 253 ? 2.657 -11.844 4.003 1.00 61.62 253 ALA A O 1
ATOM 1988 N N . CYS A 1 254 ? 3.010 -11.818 6.223 1.00 59.81 254 CYS A N 1
ATOM 1989 C CA . CYS A 1 254 ? 2.705 -10.398 6.395 1.00 59.81 254 CYS A CA 1
ATOM 1990 C C . CYS A 1 254 ? 3.847 -9.508 5.865 1.00 59.81 254 CYS A C 1
ATOM 1992 O O . CYS A 1 254 ? 3.605 -8.545 5.139 1.00 59.81 254 CYS A O 1
ATOM 1994 N N . LEU A 1 255 ? 5.104 -9.867 6.155 1.00 55.91 255 LEU A N 1
ATOM 1995 C CA . LEU A 1 255 ? 6.280 -9.102 5.727 1.00 55.91 255 LEU A CA 1
ATOM 1996 C C . LEU A 1 255 ? 6.562 -9.214 4.224 1.00 55.91 255 LEU A C 1
ATOM 1998 O O . LEU A 1 255 ? 6.872 -8.200 3.609 1.00 55.91 255 LEU A O 1
ATOM 2002 N N . LEU A 1 256 ? 6.416 -10.393 3.608 1.00 53.03 256 LEU A N 1
ATOM 2003 C CA . LEU A 1 256 ? 6.645 -10.568 2.164 1.00 53.03 256 LEU A CA 1
ATOM 2004 C C . LEU A 1 256 ? 5.642 -9.773 1.316 1.00 53.03 256 LEU A C 1
ATOM 2006 O O . LEU A 1 256 ? 6.009 -9.209 0.289 1.00 53.03 256 LEU A O 1
ATOM 2010 N N . GLY A 1 257 ? 4.390 -9.679 1.768 1.00 51.09 257 GLY A N 1
ATOM 2011 C CA . GLY A 1 257 ? 3.361 -8.909 1.074 1.00 51.09 257 GLY A CA 1
ATOM 2012 C C . GLY A 1 257 ? 3.498 -7.392 1.243 1.00 51.09 257 GLY A C 1
ATOM 2013 O O . GLY A 1 257 ? 3.268 -6.648 0.293 1.00 51.09 257 GLY A O 1
ATOM 2014 N N . LEU A 1 258 ? 3.906 -6.926 2.428 1.00 53.31 258 LEU A N 1
ATOM 2015 C CA . LEU A 1 258 ? 4.190 -5.507 2.681 1.00 53.31 258 LEU A CA 1
ATOM 2016 C C . LEU A 1 258 ? 5.500 -5.046 2.028 1.00 53.31 258 LEU A C 1
ATOM 2018 O O . LEU A 1 258 ? 5.645 -3.866 1.717 1.00 53.31 258 LEU A O 1
ATOM 2022 N N . ALA A 1 259 ? 6.443 -5.968 1.817 1.00 49.47 259 ALA A N 1
ATOM 2023 C CA . ALA A 1 259 ? 7.717 -5.681 1.180 1.00 49.47 259 ALA A CA 1
ATOM 2024 C C . ALA A 1 259 ? 7.610 -5.561 -0.341 1.00 49.47 259 ALA A C 1
ATOM 2026 O O . ALA A 1 259 ? 8.382 -4.805 -0.890 1.00 49.47 259 ALA A O 1
ATOM 2027 N N . MET A 1 260 ? 6.678 -6.210 -1.046 1.00 43.31 260 MET A N 1
ATOM 2028 C CA . MET A 1 260 ? 6.587 -6.085 -2.516 1.00 43.31 260 MET A CA 1
ATOM 2029 C C . MET A 1 260 ? 6.357 -4.653 -3.054 1.00 43.31 260 MET A C 1
ATOM 2031 O O . MET A 1 260 ? 6.937 -4.319 -4.085 1.00 43.31 260 MET A O 1
ATOM 2035 N N . PRO A 1 261 ? 5.601 -3.753 -2.391 1.00 46.59 261 PRO A N 1
ATOM 2036 C CA . PRO A 1 261 ? 5.604 -2.334 -2.763 1.00 46.59 261 PRO A CA 1
ATOM 2037 C C . PRO A 1 261 ? 6.863 -1.557 -2.315 1.00 46.59 261 PRO A C 1
ATOM 2039 O O . PRO A 1 261 ? 6.987 -0.385 -2.658 1.00 46.59 261 PRO A O 1
ATOM 2042 N N . LEU A 1 262 ? 7.782 -2.173 -1.560 1.00 41.56 262 LEU A N 1
ATOM 2043 C CA . LEU A 1 262 ? 8.953 -1.549 -0.916 1.00 41.56 262 LEU A CA 1
ATOM 2044 C C . LEU A 1 262 ? 10.294 -2.260 -1.209 1.00 41.56 262 LEU A C 1
ATOM 2046 O O . LEU A 1 262 ? 11.334 -1.839 -0.702 1.00 41.56 262 LEU A O 1
ATOM 2050 N N . SER A 1 263 ? 10.298 -3.342 -1.993 1.00 39.84 263 SER A N 1
ATOM 2051 C CA . SER A 1 263 ? 11.373 -4.344 -2.026 1.00 39.84 263 SER A CA 1
ATOM 2052 C C . SER A 1 263 ? 12.624 -3.895 -2.767 1.00 39.84 263 SER A C 1
ATOM 2054 O O . SER A 1 263 ? 13.595 -4.639 -2.806 1.00 39.84 263 SER A O 1
ATOM 2056 N N . GLY A 1 264 ? 12.648 -2.676 -3.300 1.00 39.28 264 GLY A N 1
ATOM 2057 C CA . GLY A 1 264 ? 13.877 -2.065 -3.797 1.00 39.28 264 GLY A CA 1
ATOM 2058 C C . GLY A 1 264 ? 14.459 -0.979 -2.882 1.00 39.28 264 GLY A C 1
ATOM 2059 O O . GLY A 1 264 ? 15.515 -0.448 -3.210 1.00 39.28 264 GLY A O 1
ATOM 2060 N N . ILE A 1 265 ? 13.817 -0.594 -1.760 1.00 39.94 265 ILE A N 1
ATOM 2061 C CA . ILE A 1 265 ? 14.386 0.397 -0.820 1.00 39.94 265 ILE A CA 1
ATOM 2062 C C . ILE A 1 265 ? 15.405 -0.325 0.074 1.00 39.94 265 ILE A C 1
ATOM 2064 O O . ILE A 1 265 ? 15.313 -0.333 1.299 1.00 39.94 265 ILE A O 1
ATOM 2068 N N . GLU A 1 266 ? 16.371 -1.003 -0.537 1.00 30.36 266 GLU A N 1
ATOM 2069 C CA . GLU A 1 266 ? 17.557 -1.449 0.172 1.00 30.36 266 GLU A CA 1
ATOM 2070 C C . GLU A 1 266 ? 18.549 -0.277 0.206 1.00 30.36 266 GLU A C 1
ATOM 2072 O O . GLU A 1 266 ? 18.894 0.252 -0.848 1.00 30.36 266 GLU A O 1
ATOM 2077 N N . PRO A 1 267 ? 19.104 0.114 1.368 1.00 34.53 267 PRO A N 1
ATOM 2078 C CA . PRO A 1 267 ? 20.132 1.160 1.447 1.00 34.53 267 PRO A CA 1
ATOM 2079 C C . PRO A 1 267 ? 21.398 0.863 0.622 1.00 34.53 267 PRO A C 1
ATOM 2081 O O . PRO A 1 267 ? 22.269 1.718 0.483 1.00 34.53 267 PRO A O 1
ATOM 2084 N N . ARG A 1 268 ? 21.538 -0.363 0.096 1.00 30.61 268 ARG A N 1
ATOM 2085 C CA . ARG A 1 268 ? 22.680 -0.785 -0.720 1.00 30.61 268 ARG A CA 1
ATOM 2086 C C . ARG A 1 268 ? 22.667 -0.196 -2.129 1.00 30.61 268 ARG A C 1
ATOM 2088 O O . ARG A 1 268 ? 23.751 -0.056 -2.688 1.00 30.61 268 ARG A O 1
ATOM 2095 N N . THR A 1 269 ? 21.509 0.181 -2.677 1.00 36.59 269 THR A N 1
ATOM 2096 C CA . THR A 1 269 ? 21.423 0.749 -4.036 1.00 36.59 269 THR A CA 1
ATOM 2097 C C . THR A 1 269 ? 21.920 2.194 -4.108 1.00 36.59 269 THR A C 1
ATOM 2099 O O . THR A 1 269 ? 22.510 2.576 -5.114 1.00 36.59 269 THR A O 1
ATOM 2102 N N . LEU A 1 270 ? 21.826 2.967 -3.019 1.00 35.94 270 LEU A N 1
ATOM 2103 C CA . LEU A 1 270 ? 22.435 4.305 -2.927 1.00 35.94 270 LEU A CA 1
ATOM 2104 C C . LEU A 1 270 ? 23.969 4.256 -3.074 1.00 35.94 270 LEU A C 1
ATOM 2106 O O . LEU A 1 270 ? 24.549 5.039 -3.821 1.00 35.94 270 LEU A O 1
ATOM 2110 N N . ASN A 1 271 ? 24.624 3.268 -2.454 1.00 31.33 271 ASN A N 1
ATOM 2111 C CA . ASN A 1 271 ? 26.086 3.125 -2.496 1.00 31.33 271 ASN A CA 1
ATOM 2112 C C . ASN A 1 271 ? 26.624 2.520 -3.808 1.00 31.33 271 ASN A C 1
ATOM 2114 O O . ASN A 1 271 ? 27.830 2.592 -4.066 1.00 31.33 271 ASN A O 1
ATOM 2118 N N . SER A 1 272 ? 25.779 1.872 -4.619 1.00 32.62 272 SER A N 1
ATOM 2119 C CA . SER A 1 272 ? 26.166 1.392 -5.954 1.00 32.62 272 SER A CA 1
ATOM 2120 C C . SER A 1 272 ? 26.007 2.467 -7.028 1.00 32.62 272 SER A C 1
ATOM 2122 O O . SER A 1 272 ? 26.822 2.506 -7.946 1.00 32.62 272 SER A O 1
ATOM 2124 N N . VAL A 1 273 ? 25.027 3.366 -6.882 1.00 41.28 273 VAL A N 1
ATOM 2125 C CA . VAL A 1 273 ? 24.795 4.487 -7.811 1.00 41.28 273 VAL A CA 1
ATOM 2126 C C . VAL A 1 273 ? 25.882 5.565 -7.668 1.00 41.28 273 VAL A C 1
ATOM 2128 O O . VAL A 1 273 ? 26.395 6.052 -8.673 1.00 41.28 273 VAL A O 1
ATOM 2131 N N . GLU A 1 274 ? 26.376 5.837 -6.453 1.00 31.81 274 GLU A N 1
ATOM 2132 C CA . GLU A 1 274 ? 27.521 6.750 -6.240 1.00 31.81 274 GLU A CA 1
ATOM 2133 C C . GLU A 1 274 ? 28.816 6.301 -6.953 1.00 31.81 274 GLU A C 1
ATOM 2135 O O . GLU A 1 274 ? 29.653 7.130 -7.318 1.00 31.81 274 GLU A O 1
ATOM 2140 N N . ARG A 1 275 ? 28.983 4.995 -7.213 1.00 34.72 275 ARG A N 1
ATOM 2141 C CA . ARG A 1 275 ? 30.142 4.467 -7.960 1.00 34.72 275 ARG A CA 1
ATOM 2142 C C . ARG A 1 275 ? 30.008 4.595 -9.474 1.00 34.72 275 ARG A C 1
ATOM 2144 O O . ARG A 1 275 ? 31.024 4.507 -10.158 1.00 34.72 275 ARG A O 1
ATOM 2151 N N . GLN A 1 276 ? 28.795 4.769 -9.994 1.00 36.41 276 GLN A N 1
ATOM 2152 C CA . GLN A 1 276 ? 28.563 5.008 -11.421 1.00 36.41 276 GLN A CA 1
ATOM 2153 C C . GLN A 1 276 ? 28.634 6.499 -11.771 1.00 36.41 276 GLN A C 1
ATOM 2155 O O . GLN A 1 276 ? 29.006 6.828 -12.886 1.00 36.41 276 GLN A O 1
ATOM 2160 N N . ALA A 1 277 ? 28.408 7.399 -10.808 1.00 36.66 277 ALA A N 1
ATOM 2161 C CA . ALA A 1 277 ? 28.581 8.845 -10.988 1.00 36.66 277 ALA A CA 1
ATOM 2162 C C . ALA A 1 277 ? 30.049 9.332 -10.909 1.00 36.66 277 ALA A C 1
ATOM 2164 O O . ALA A 1 277 ? 30.320 10.515 -11.096 1.00 36.66 277 ALA A O 1
ATOM 2165 N N . THR A 1 278 ? 31.006 8.445 -10.606 1.00 34.56 278 THR A N 1
ATOM 2166 C CA . THR A 1 278 ? 32.443 8.772 -10.471 1.00 34.56 278 THR A CA 1
ATOM 2167 C C . THR A 1 278 ? 33.344 8.099 -11.513 1.00 34.56 278 THR A C 1
ATOM 2169 O O . THR A 1 278 ? 34.558 8.003 -11.309 1.00 34.56 278 THR A O 1
ATOM 2172 N N . LYS A 1 279 ? 32.791 7.668 -12.652 1.00 31.66 279 LYS A N 1
ATOM 2173 C CA . LYS A 1 279 ? 33.576 7.235 -13.816 1.00 31.66 279 LYS A CA 1
ATOM 2174 C C . LYS A 1 279 ? 33.064 7.828 -15.114 1.00 31.66 279 LYS A C 1
ATOM 2176 O O . LYS A 1 279 ? 31.834 7.816 -15.304 1.00 31.66 279 LYS A O 1
#

pLDDT: mean 84.38, std 16.2, range [30.36, 98.06]

Secondary structure (DSSP, 8-state):
--HHHHHHHHHHHHHHHHHHT--HHHHHHHHHTTS-HHHHHHHHHHHHHHHHHHT-HHHHHH--HHHHHHHTTSS--SSS---SSPPPSS-HHHHHHHHHHHHHHHHHHHHT--S-HHHHHHH----GGGSTTHHHHHHHHIIIIII---S--SSSSS-BSSSSTTSTTTSPBPS-TT-TT--TTPPPSGGGSSS-SSSSS--SB-TTT--BHHHHHHTTS----------TTTTT----GGGT-TTT--HHHHHHHHHTTTTT--THHHHHHTTTTT-

InterPro domains:
  IPR008139 Saposin B type domain [PS50015] (2-79)
  IPR011001 Saposin-like [SSF47862] (22-75)
  IPR039676 Acyloxyacyl hydrolase [PTHR15010] (4-251)
  IPR048593 Acyloxyacyl hydrolase, N-terminal domain [PF20825] (5-138)

Foldseek 3Di:
DALVVQQLLLVLLVVLCVVVVHFSLVSQLVVLVLDDDPSSVLSNVLSVLCVLQSVDPVNVVQDHSQLVSVLLPVDDDPDDGDDPDDHDPDDSVVSSVVSNVVSQVSSCVVPVDPDGSSNVVVVSPDDQCPDVPCVLVVCLCCCCPVVVAHSQAQCPLREECDCASSHCVPPPHFPDRNDSQAEAPDDADPLQQPHRRRPPPAHHADPVPRHGRSCVPCPPHDDDDDDDDDDCVVSVPDDDPLVRDSVNPDSCSVCVVVCVNPVPPDPVVVVVVVVVVPD

Sequence (279 aa):
MSGAACTIVSGISGQLAVLHNETFFNESLRLCRMLPGALRAYCDSIVQTLEPIFTDSELMKTFTPDIFCYAIGICYAEKSFCYLFPKPPGNFYLNIQDFKRAAHVAYKQRNSSLVDVNEKLASFKFDICKLPGFSVICDTFNKSYTTLQPSVDFDGDYFSIYEAARGSHWRGRDCADWNDDIYPGRLPVSEDIHKDSNCNGIFGTNPDTGEAYETELCNGTVSRGVIYLGDSVGAHFHMPEAWFNPRLISSVACLLGLAMPLSGIEPRTLNSVERQATK